Protein AF-A0A8T1MX18-F1 (afdb_monomer_lite)

Secondary structure (DSSP, 8-state):
--------------SS---------------------------------SS-TTTTS-SSPPPSS----S--SSTT-HHHHHHHHHHHHHHHHHHHSEEEEEHHHHHHHHHHHHHHHHHHHHHHHHS-HHHHHHHHHHS-TT----GGGSSS---HHHHHHHHHH--SHHHHHHIIIIIHHHHTT-SS-SEEEEEPPPPSS--TTSTTTT-EEEEEETT-SSPPTTBTTBSTT--TTGGGSHHHHHHHHHHHHHHHHHHHHTTSS--PPPPPP-PPP-

Radius of gyration: 29.14 Å; chains: 1; bounding box: 42×113×85 Å

Foldseek 3Di:
DDDDDDDDDDDADDDDDDDDDDDDDDDDDPDPPDDDPDPDPDPDPPPPDQFAPLLVDPQADDDPDQDDQPDFQDDVCPPNSNLVVLLVVLQVCLVQLKDKDFPSSLSVNLVLNSVLLSVLLVVVVQFDLLVVLVCVVPDDNPDDDDPVPDPTDDDCVSVVSCVSSHVDSVSSNCSNVPSNVVRRHDNHGQKDKAFDDDPPDQDPPPSRSVGMIMIGGPPGPDDDQADCVDHPPNDPPPCVPPVNVVVVVVVVVVVVVVVVVVVVPDDDDDDDDDDDDD

Organism: Clonorchis sinensis (NCBI:txid79923)

Structure (mmCIF, N/CA/C/O backbone):
data_AF-A0A8T1MX18-F1
#
_entry.id   AF-A0A8T1MX18-F1
#
loop_
_atom_site.group_PDB
_atom_site.id
_atom_site.type_symbol
_atom_site.label_atom_id
_atom_site.label_alt_id
_atom_site.label_comp_id
_atom_site.label_asym_id
_atom_site.label_entity_id
_atom_site.label_seq_id
_atom_site.pdbx_PDB_ins_code
_atom_site.Cartn_x
_atom_site.Cartn_y
_atom_site.Cartn_z
_atom_site.occupancy
_atom_site.B_iso_or_equiv
_atom_site.auth_seq_id
_atom_site.auth_comp_id
_atom_site.auth_asym_id
_atom_site.auth_atom_id
_atom_site.pdbx_PDB_model_num
ATOM 1 N N . MET A 1 1 ? 10.469 11.301 55.235 1.00 32.53 1 MET A N 1
ATOM 2 C CA . MET A 1 1 ? 9.236 10.512 55.030 1.00 32.53 1 MET A CA 1
ATOM 3 C C . MET A 1 1 ? 8.507 11.108 53.840 1.00 32.53 1 MET A C 1
ATOM 5 O O . MET A 1 1 ? 8.034 12.228 53.942 1.00 32.53 1 MET A O 1
ATOM 9 N N . ALA A 1 2 ? 8.520 10.419 52.702 1.00 27.84 2 ALA A N 1
ATOM 10 C CA . ALA A 1 2 ? 7.867 10.838 51.464 1.00 27.84 2 ALA A CA 1
ATOM 11 C C . ALA A 1 2 ? 6.871 9.745 51.051 1.00 27.84 2 ALA A C 1
ATOM 13 O O . ALA A 1 2 ? 7.245 8.572 51.132 1.00 27.84 2 ALA A O 1
ATOM 14 N N . PRO A 1 3 ? 5.647 10.081 50.611 1.00 30.95 3 PRO A N 1
ATOM 15 C CA . PRO A 1 3 ? 4.798 9.139 49.909 1.00 30.95 3 PRO A CA 1
ATOM 16 C C . PRO A 1 3 ? 4.909 9.306 48.386 1.00 30.95 3 PRO A C 1
ATOM 18 O O . PRO A 1 3 ? 5.067 10.401 47.847 1.00 30.95 3 PRO A O 1
ATOM 21 N N . SER A 1 4 ? 4.851 8.154 47.730 1.00 30.39 4 SER A N 1
ATOM 22 C CA . SER A 1 4 ? 5.089 7.863 46.321 1.00 30.39 4 SER A CA 1
ATOM 23 C C . SER A 1 4 ? 4.020 8.418 45.372 1.00 30.39 4 SER A C 1
ATOM 25 O O . SER A 1 4 ? 2.826 8.264 45.617 1.00 30.39 4 SER A O 1
ATOM 27 N N . ILE A 1 5 ? 4.454 8.965 44.232 1.00 31.02 5 ILE A N 1
ATOM 28 C CA . ILE A 1 5 ? 3.602 9.353 43.099 1.00 31.02 5 ILE A CA 1
ATOM 29 C C . ILE A 1 5 ? 3.785 8.306 41.995 1.00 31.02 5 ILE A C 1
ATOM 31 O O . ILE A 1 5 ? 4.792 8.292 41.293 1.00 31.02 5 ILE A O 1
ATOM 35 N N . LEU A 1 6 ? 2.805 7.418 41.848 1.00 32.38 6 LEU A N 1
ATOM 36 C CA . LEU A 1 6 ? 2.619 6.576 40.668 1.00 32.38 6 LEU A CA 1
ATOM 37 C C . LEU A 1 6 ? 1.155 6.683 40.235 1.00 32.38 6 LEU A C 1
ATOM 39 O O . LEU A 1 6 ? 0.264 6.708 41.078 1.00 32.38 6 LEU A O 1
ATOM 43 N N . SER A 1 7 ? 0.939 6.673 38.917 1.00 34.22 7 SER A N 1
ATOM 44 C CA . SER A 1 7 ? -0.353 6.632 38.211 1.00 34.22 7 SER A CA 1
ATOM 45 C C . SER A 1 7 ? -1.026 7.971 37.891 1.00 34.22 7 SER A C 1
ATOM 47 O O . SER A 1 7 ? -2.114 8.238 38.391 1.00 34.22 7 SER A O 1
ATOM 49 N N . GLN A 1 8 ? -0.481 8.715 36.922 1.00 27.94 8 GLN A N 1
ATOM 50 C CA . GLN A 1 8 ? -1.287 9.429 35.917 1.00 27.94 8 GLN A CA 1
ATOM 51 C C . GLN A 1 8 ? -0.511 9.461 34.588 1.00 27.94 8 GLN A C 1
ATOM 53 O O . GLN A 1 8 ? 0.462 10.193 34.459 1.00 27.94 8 GLN A O 1
ATOM 58 N N . PHE A 1 9 ? -0.913 8.642 33.612 1.00 25.58 9 PHE A N 1
ATOM 59 C CA . PHE A 1 9 ? -0.487 8.801 32.218 1.00 25.58 9 PHE A CA 1
ATOM 60 C C . PHE A 1 9 ? -1.593 9.552 31.476 1.00 25.58 9 PHE A C 1
ATOM 62 O O . PHE A 1 9 ? -2.732 9.088 31.412 1.00 25.58 9 PHE A O 1
ATOM 69 N N . SER A 1 10 ? -1.254 10.738 30.980 1.00 27.05 10 SER A N 1
ATOM 70 C CA . SER A 1 10 ? -2.116 11.651 30.236 1.00 27.05 10 SER A CA 1
ATOM 71 C C . SER A 1 10 ? -1.818 11.551 28.739 1.00 27.05 10 SER A C 1
ATOM 73 O O . SER A 1 10 ? -0.664 11.535 28.320 1.00 27.05 10 SER A O 1
ATOM 75 N N . PHE A 1 11 ? -2.873 11.489 27.928 1.00 28.23 11 PHE A N 1
ATOM 76 C CA . PHE A 1 11 ? -2.798 11.613 26.475 1.00 28.23 11 PHE A CA 1
ATOM 77 C C . PHE A 1 11 ? -3.299 13.012 26.117 1.00 28.23 11 PHE A C 1
ATOM 79 O O . PHE A 1 11 ? -4.424 13.371 26.463 1.00 28.23 11 PHE A O 1
ATOM 86 N N . GLN A 1 12 ? -2.464 13.816 25.465 1.00 26.75 12 GLN A N 1
ATOM 87 C CA . GLN A 1 12 ? -2.834 15.146 24.991 1.00 26.75 12 GLN A CA 1
ATOM 88 C C . GLN A 1 12 ? -2.587 15.173 23.484 1.00 26.75 12 GLN A C 1
ATOM 90 O O . GLN A 1 12 ? -1.455 15.287 23.021 1.00 26.75 12 GLN A O 1
ATOM 95 N N . LEU A 1 13 ? -3.655 14.995 22.706 1.00 37.59 13 LEU A N 1
ATOM 96 C CA . LEU A 1 13 ? -3.593 15.099 21.254 1.00 37.59 13 LEU A CA 1
ATOM 97 C C . LEU A 1 13 ? -3.775 16.568 20.869 1.00 37.59 13 LEU A C 1
ATOM 99 O O . LEU A 1 13 ? -4.901 17.046 20.802 1.00 37.59 13 LEU A O 1
ATOM 103 N N . ARG A 1 14 ? -2.685 17.292 20.597 1.00 35.09 14 ARG A N 1
ATOM 104 C CA . ARG A 1 14 ? -2.714 18.446 19.683 1.00 35.09 14 ARG A CA 1
ATOM 105 C C . ARG A 1 14 ? -1.316 18.780 19.158 1.00 35.09 14 ARG A C 1
ATOM 107 O O . ARG A 1 14 ? -0.375 18.982 19.913 1.00 35.09 14 ARG A O 1
ATOM 114 N N . SER A 1 15 ? -1.282 18.964 17.841 1.00 29.25 15 SER A N 1
ATOM 115 C CA . SER A 1 15 ? -0.209 19.526 17.018 1.00 29.25 15 SER A CA 1
ATOM 116 C C . SER A 1 15 ? 0.949 18.612 16.601 1.00 29.25 15 SER A C 1
ATOM 118 O O . SER A 1 15 ? 1.345 17.658 17.258 1.00 29.25 15 SER A O 1
ATOM 120 N N . ARG A 1 16 ? 1.412 18.916 15.390 1.00 40.66 16 ARG A N 1
ATOM 121 C CA . ARG A 1 16 ? 2.361 18.195 14.545 1.00 40.66 16 ARG A CA 1
ATOM 122 C C . ARG A 1 16 ? 3.714 18.056 15.250 1.00 40.66 16 ARG A C 1
ATOM 124 O O . ARG A 1 16 ? 4.198 19.027 15.812 1.00 40.66 16 ARG A O 1
ATOM 131 N N . HIS A 1 17 ? 4.325 16.879 15.111 1.00 43.41 17 HIS A N 1
ATOM 132 C CA . HIS A 1 17 ? 5.516 16.406 15.832 1.00 43.41 17 HIS A CA 1
ATOM 133 C C . HIS A 1 17 ? 5.268 16.110 17.316 1.00 43.41 17 HIS A C 1
ATOM 135 O O . HIS A 1 17 ? 5.298 16.997 18.159 1.00 43.41 17 HIS A O 1
ATOM 141 N N . ALA A 1 18 ? 5.106 14.827 17.640 1.00 31.84 18 ALA A N 1
ATOM 142 C CA . ALA A 1 18 ? 5.246 14.341 19.005 1.00 31.84 18 ALA A CA 1
ATOM 143 C C . ALA A 1 18 ? 5.985 12.997 18.989 1.00 31.84 18 ALA A C 1
ATOM 145 O O . ALA A 1 18 ? 5.465 11.978 18.535 1.00 31.84 18 ALA A O 1
ATOM 146 N N . LEU A 1 19 ? 7.236 13.053 19.445 1.00 36.31 19 LEU A N 1
ATOM 147 C CA . LEU A 1 19 ? 8.011 11.934 19.964 1.00 36.31 19 LEU A CA 1
ATOM 148 C C . LEU A 1 19 ? 7.366 11.478 21.278 1.00 36.31 19 LEU A C 1
ATOM 150 O O . LEU A 1 19 ? 7.131 12.304 22.157 1.00 36.31 19 LEU A O 1
ATOM 154 N N . LEU A 1 20 ? 7.129 10.175 21.431 1.00 34.56 20 LEU A N 1
ATOM 155 C CA . LEU A 1 20 ? 6.801 9.575 22.722 1.00 34.56 20 LEU A CA 1
ATOM 156 C C . LEU A 1 20 ? 7.946 8.655 23.150 1.00 34.56 20 LEU A C 1
ATOM 158 O O . LEU A 1 20 ? 8.290 7.697 22.460 1.00 34.56 20 LEU A O 1
ATOM 162 N N . LEU A 1 21 ? 8.539 8.980 24.300 1.00 33.25 21 LEU A N 1
ATOM 163 C CA . LEU A 1 21 ? 9.459 8.115 25.030 1.00 33.25 21 LEU A CA 1
ATOM 164 C C . LEU A 1 21 ? 8.649 7.034 25.753 1.00 33.25 21 LEU A C 1
ATOM 166 O O . LEU A 1 21 ? 7.819 7.345 26.606 1.00 33.25 21 LEU A O 1
ATOM 170 N N . LEU A 1 22 ? 8.929 5.768 25.446 1.00 34.62 22 LEU A N 1
ATOM 171 C CA . LEU A 1 22 ? 8.467 4.621 26.222 1.00 34.62 22 LEU A CA 1
ATOM 172 C C . LEU A 1 22 ? 9.636 4.061 27.032 1.00 34.62 22 LEU A C 1
ATOM 174 O O . LEU A 1 22 ? 10.570 3.485 26.478 1.00 34.62 22 LEU A O 1
ATOM 178 N N . ASN A 1 23 ? 9.542 4.177 28.356 1.00 31.38 23 ASN A N 1
ATOM 179 C CA . ASN A 1 23 ? 10.206 3.242 29.254 1.00 31.38 23 ASN A CA 1
ATOM 180 C C . ASN A 1 23 ? 9.376 1.955 29.269 1.00 31.38 23 ASN A C 1
ATOM 182 O O . ASN A 1 23 ? 8.315 1.902 29.886 1.00 31.38 23 ASN A O 1
ATOM 186 N N . SER A 1 24 ? 9.871 0.926 28.586 1.00 35.41 24 SER A N 1
ATOM 187 C CA . SER A 1 24 ? 9.392 -0.446 28.721 1.00 35.41 24 SER A CA 1
ATOM 188 C C . SER A 1 24 ? 10.548 -1.321 29.185 1.00 35.41 24 SER A C 1
ATOM 190 O O . SER A 1 24 ? 11.494 -1.584 28.445 1.00 35.41 24 SER A O 1
ATOM 192 N N . ALA A 1 25 ? 10.468 -1.754 30.439 1.00 35.59 25 ALA A N 1
ATOM 193 C CA . ALA A 1 25 ? 11.202 -2.900 30.937 1.00 35.59 25 ALA A CA 1
ATOM 194 C C . ALA A 1 25 ? 10.249 -4.098 30.905 1.00 35.59 25 ALA A C 1
ATOM 196 O O . ALA A 1 25 ? 9.435 -4.226 31.809 1.00 35.59 25 ALA A O 1
ATOM 197 N N . CYS A 1 26 ? 10.328 -4.947 29.876 1.00 30.36 26 CYS A N 1
ATOM 198 C CA . CYS A 1 26 ? 10.211 -6.406 29.997 1.00 30.36 26 CYS A CA 1
ATOM 199 C C . CYS A 1 26 ? 10.344 -7.087 28.626 1.00 30.36 26 CYS A C 1
ATOM 201 O O . CYS A 1 26 ? 9.724 -6.667 27.654 1.00 30.36 26 CYS A O 1
ATOM 203 N N . GLY A 1 27 ? 11.072 -8.205 28.604 1.00 32.09 27 GLY A N 1
ATOM 204 C CA . GLY A 1 27 ? 10.869 -9.278 27.632 1.00 32.09 27 GLY A CA 1
ATOM 205 C C . GLY A 1 27 ? 11.721 -9.192 26.373 1.00 32.09 27 GLY A C 1
ATOM 206 O O . GLY A 1 27 ? 11.300 -8.676 25.345 1.00 32.09 27 GLY A O 1
ATOM 207 N N . THR A 1 28 ? 12.905 -9.794 26.426 1.00 38.44 28 THR A N 1
ATOM 208 C CA . THR A 1 28 ? 13.662 -10.200 25.239 1.00 38.44 28 THR A CA 1
ATOM 209 C C . THR A 1 28 ? 12.792 -11.074 24.320 1.00 38.44 28 THR A C 1
ATOM 211 O O . THR A 1 28 ? 12.351 -12.146 24.740 1.00 38.44 28 THR A O 1
ATOM 214 N N . PRO A 1 29 ? 12.567 -10.709 23.045 1.00 36.25 29 PRO A N 1
ATOM 215 C CA . PRO A 1 29 ? 12.024 -11.660 22.092 1.00 36.25 29 PRO A CA 1
ATOM 216 C C . PRO A 1 29 ? 13.141 -12.633 21.706 1.00 36.25 29 PRO A C 1
ATOM 218 O O . PRO A 1 29 ? 14.131 -12.266 21.068 1.00 36.25 29 PRO A O 1
ATOM 221 N N . ARG A 1 30 ? 12.997 -13.898 22.118 1.00 32.19 30 ARG A N 1
ATOM 222 C CA . ARG A 1 30 ? 13.816 -15.004 21.611 1.00 32.19 30 ARG A CA 1
ATOM 223 C C . ARG A 1 30 ? 13.704 -15.036 20.086 1.00 32.19 30 ARG A C 1
ATOM 225 O O . ARG A 1 30 ? 12.638 -15.294 19.535 1.00 32.19 30 ARG A O 1
ATOM 232 N N . SER A 1 31 ? 14.834 -14.788 19.433 1.00 35.06 31 SER A N 1
ATOM 233 C CA . SER A 1 31 ? 15.050 -15.030 18.010 1.00 35.06 31 SER A CA 1
ATOM 234 C C . SER A 1 31 ? 14.688 -16.476 17.669 1.00 35.06 31 SER A C 1
ATOM 236 O O . SER A 1 31 ? 15.305 -17.413 18.176 1.00 35.06 31 SER A O 1
ATOM 238 N N . LEU A 1 32 ? 13.690 -16.654 16.806 1.00 33.72 32 LEU A N 1
ATOM 239 C CA . LEU A 1 32 ? 13.378 -17.930 16.168 1.00 33.72 32 LEU A CA 1
ATOM 240 C C . LEU A 1 32 ? 13.390 -17.754 14.649 1.00 33.72 32 LEU A C 1
ATOM 242 O O . LEU A 1 32 ? 12.393 -17.970 13.964 1.00 33.72 32 LEU A O 1
ATOM 246 N N . TYR A 1 33 ? 14.551 -17.401 14.101 1.00 31.61 33 TYR A N 1
ATOM 247 C CA . TYR A 1 33 ? 14.863 -17.775 12.726 1.00 31.61 33 TYR A CA 1
ATOM 248 C C . TYR A 1 33 ? 15.428 -19.196 12.753 1.00 31.61 33 TYR A C 1
ATOM 250 O O . TYR A 1 33 ? 16.630 -19.406 12.872 1.00 31.61 33 TYR A O 1
ATOM 258 N N . SER A 1 34 ? 14.537 -20.189 12.699 1.00 31.72 34 SER A N 1
ATOM 259 C CA . SER A 1 34 ? 14.910 -21.575 12.417 1.00 31.72 34 SER A CA 1
ATOM 260 C C . SER A 1 34 ? 14.362 -21.952 11.047 1.00 31.72 34 SER A C 1
ATOM 262 O O . SER A 1 34 ? 13.172 -22.208 10.868 1.00 31.72 34 SER A O 1
ATOM 264 N N . THR A 1 35 ? 15.241 -21.956 10.052 1.00 42.41 35 THR A N 1
ATOM 265 C CA . THR A 1 35 ? 15.011 -22.590 8.756 1.00 42.41 35 THR A CA 1
ATOM 266 C C . THR A 1 35 ? 15.077 -24.103 8.940 1.00 42.41 35 THR A C 1
ATOM 268 O O . THR A 1 35 ? 16.136 -24.714 8.840 1.00 42.41 35 THR A O 1
ATOM 271 N N . ARG A 1 36 ? 13.931 -24.735 9.207 1.00 34.69 36 ARG A N 1
ATOM 272 C CA . ARG A 1 36 ? 13.779 -26.181 9.018 1.00 34.69 36 ARG A CA 1
ATOM 273 C C . ARG A 1 36 ? 13.084 -26.444 7.689 1.00 34.69 36 ARG A C 1
ATOM 275 O O . ARG A 1 36 ? 11.917 -26.110 7.506 1.00 34.69 36 ARG A O 1
ATOM 282 N N . HIS A 1 37 ? 13.816 -27.066 6.770 1.00 34.81 37 HIS A N 1
ATOM 283 C CA . HIS A 1 37 ? 13.218 -27.865 5.711 1.00 34.81 37 HIS A CA 1
ATOM 284 C C . HIS A 1 37 ? 12.527 -29.058 6.380 1.00 34.81 37 HIS A C 1
ATOM 286 O O . HIS A 1 37 ? 13.193 -29.963 6.871 1.00 34.81 37 HIS A O 1
ATOM 292 N N . ALA A 1 38 ? 11.199 -29.023 6.460 1.00 34.22 38 ALA A N 1
ATOM 293 C CA . ALA A 1 38 ? 10.399 -30.129 6.967 1.00 34.22 38 ALA A CA 1
ATOM 294 C C . ALA A 1 38 ? 9.826 -30.914 5.782 1.00 34.22 38 ALA A C 1
ATOM 296 O O . ALA A 1 38 ? 8.820 -30.535 5.187 1.00 34.22 38 ALA A O 1
ATOM 297 N N . THR A 1 39 ? 10.488 -32.012 5.425 1.00 40.72 39 THR A N 1
ATOM 298 C CA . THR A 1 39 ? 9.878 -33.113 4.675 1.00 40.72 39 THR A CA 1
ATOM 299 C C . THR A 1 39 ? 9.194 -34.028 5.686 1.00 40.72 39 THR A C 1
ATOM 301 O O . THR A 1 39 ? 9.801 -34.962 6.200 1.00 40.72 39 THR A O 1
ATOM 304 N N . GLY A 1 40 ? 7.944 -33.714 6.020 1.00 35.69 40 GLY A N 1
ATOM 305 C CA . GLY A 1 40 ? 7.108 -34.505 6.917 1.00 35.69 40 GLY A CA 1
ATOM 306 C C . GLY A 1 40 ? 5.678 -34.481 6.402 1.00 35.69 40 GLY A C 1
ATOM 307 O O . GLY A 1 40 ? 5.046 -33.430 6.348 1.00 35.69 40 GLY A O 1
ATOM 308 N N . ARG A 1 41 ? 5.193 -35.634 5.944 1.00 42.03 41 ARG A N 1
ATOM 309 C CA . ARG A 1 41 ? 3.819 -35.827 5.480 1.00 42.03 41 ARG A CA 1
ATOM 310 C C . ARG A 1 41 ? 2.952 -36.024 6.724 1.00 42.03 41 ARG A C 1
ATOM 312 O O . ARG A 1 41 ? 2.740 -37.147 7.159 1.00 42.03 41 ARG A O 1
ATOM 319 N N . GLU A 1 42 ? 2.537 -34.923 7.341 1.00 38.28 42 GLU A N 1
ATOM 320 C CA . GLU A 1 42 ? 1.592 -34.941 8.459 1.00 38.28 42 GLU A CA 1
ATOM 321 C C . GLU A 1 42 ? 0.159 -34.967 7.918 1.00 38.28 42 GLU A C 1
ATOM 323 O O . GLU A 1 42 ? -0.233 -34.139 7.092 1.00 38.28 42 GLU A O 1
ATOM 328 N N . ASN A 1 43 ? -0.619 -35.947 8.374 1.00 40.72 43 ASN A N 1
ATOM 329 C CA . ASN A 1 43 ? -2.048 -36.054 8.106 1.00 40.72 43 ASN A CA 1
ATOM 330 C C . ASN A 1 43 ? -2.767 -34.891 8.808 1.00 40.72 43 ASN A C 1
ATOM 332 O O . ASN A 1 43 ? -2.978 -34.918 10.017 1.00 40.72 43 ASN A O 1
ATOM 336 N N . GLN A 1 44 ? -3.101 -33.849 8.046 1.00 52.41 44 GLN A N 1
ATOM 337 C CA . GLN A 1 44 ? -3.753 -32.640 8.544 1.00 52.41 44 GLN A CA 1
ATOM 338 C C . GLN A 1 44 ? -5.226 -32.915 8.871 1.00 52.41 44 GLN A C 1
ATOM 340 O O . GLN A 1 44 ? -6.086 -32.899 7.992 1.00 52.41 44 GLN A O 1
ATOM 345 N N . THR A 1 45 ? -5.545 -33.088 10.152 1.00 43.78 45 THR A N 1
ATOM 346 C CA . THR A 1 45 ? -6.826 -32.603 10.678 1.00 43.78 45 THR A CA 1
ATOM 347 C C . THR A 1 45 ? -6.908 -31.112 10.360 1.00 43.78 45 THR A C 1
ATOM 349 O O . THR A 1 45 ? -6.010 -30.353 10.725 1.00 43.78 45 THR A O 1
ATOM 352 N N . GLN A 1 46 ? -7.933 -30.697 9.616 1.00 53.91 46 GLN A N 1
ATOM 353 C CA . GLN A 1 46 ? -8.125 -29.307 9.210 1.00 53.91 46 GLN A CA 1
ATOM 354 C C . GLN A 1 46 ? -8.347 -28.425 10.448 1.00 53.91 46 GLN A C 1
ATOM 356 O O . GLN A 1 46 ? -9.474 -28.229 10.891 1.00 53.91 46 GLN A O 1
ATOM 361 N N . ASN A 1 47 ? -7.271 -27.876 11.013 1.00 57.66 47 ASN A N 1
ATOM 362 C CA . ASN A 1 47 ? -7.365 -26.724 11.898 1.00 57.66 47 ASN A CA 1
ATOM 363 C C . ASN A 1 47 ? -7.895 -25.575 11.037 1.00 57.66 47 ASN A C 1
ATOM 365 O O . ASN A 1 47 ? -7.153 -25.022 10.224 1.00 57.66 47 ASN A O 1
ATOM 369 N N . VAL A 1 48 ? -9.188 -25.265 11.151 1.00 68.38 48 VAL A N 1
ATOM 370 C CA . VAL A 1 48 ? -9.819 -24.162 10.419 1.00 68.38 48 VAL A CA 1
ATOM 371 C C . VAL A 1 48 ? -9.232 -22.863 10.965 1.00 68.38 48 VAL A C 1
ATOM 373 O O . VAL A 1 48 ? -9.706 -22.312 11.955 1.00 68.38 48 VAL A O 1
ATOM 376 N N . THR A 1 49 ? -8.135 -22.393 10.370 1.00 75.44 49 THR A N 1
ATOM 377 C CA . THR A 1 49 ? -7.560 -21.104 10.741 1.00 75.44 49 THR A CA 1
ATOM 378 C C . THR A 1 49 ? -8.561 -20.024 10.363 1.00 75.44 49 THR A C 1
ATOM 380 O O . THR A 1 49 ? -9.063 -20.025 9.235 1.00 75.44 49 THR A O 1
ATOM 383 N N . PRO A 1 50 ? -8.852 -19.064 11.257 1.00 85.81 50 PRO A N 1
ATOM 384 C CA . PRO A 1 50 ? -9.856 -18.065 10.954 1.00 85.81 50 PRO A CA 1
ATOM 385 C C . PRO A 1 50 ? -9.398 -17.170 9.795 1.00 85.81 50 PRO A C 1
ATOM 387 O O . PRO A 1 50 ? -10.253 -16.537 9.192 1.00 85.81 50 PRO A O 1
AT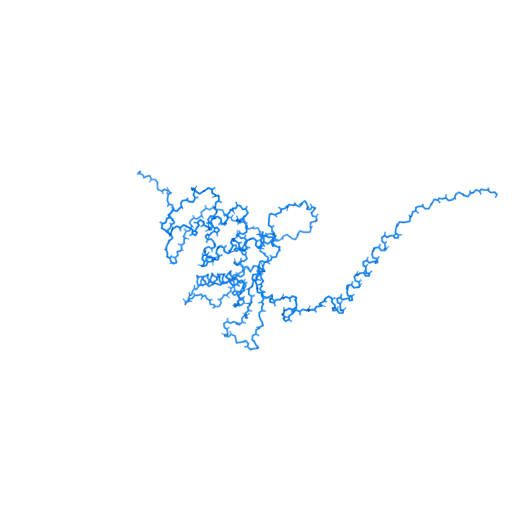OM 390 N N . TYR A 1 51 ? -8.093 -17.093 9.472 1.00 91.00 51 TYR A N 1
ATOM 391 C CA . TYR A 1 51 ? -7.456 -16.343 8.365 1.00 91.00 51 TYR A CA 1
ATOM 392 C C . TYR A 1 51 ? -6.673 -17.217 7.387 1.00 91.00 51 TYR A C 1
ATOM 394 O O . TYR A 1 51 ? -6.293 -18.346 7.688 1.00 91.00 51 TYR A O 1
ATOM 402 N N . GLY A 1 52 ? -6.365 -16.614 6.233 1.00 90.75 52 GLY A N 1
ATOM 403 C CA . GLY A 1 52 ? -5.400 -17.127 5.269 1.00 90.75 52 GLY A CA 1
ATOM 404 C C . GLY A 1 52 ? -3.942 -17.034 5.738 1.00 90.75 52 GLY A C 1
ATOM 405 O O . GLY A 1 52 ? -3.574 -16.325 6.676 1.00 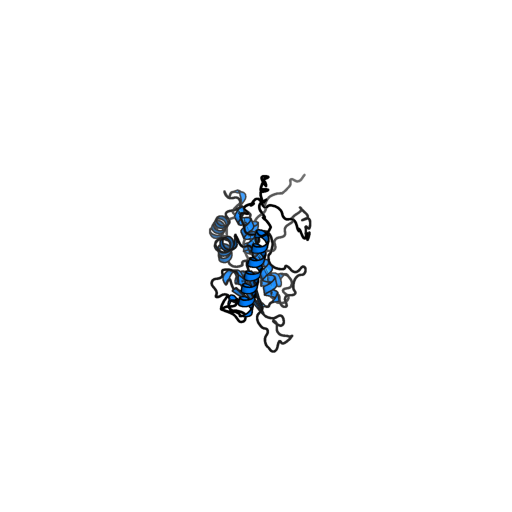90.75 52 GLY A O 1
ATOM 406 N N . SER A 1 53 ? -3.075 -17.754 5.035 1.00 91.19 53 SER A N 1
ATOM 407 C CA . SER A 1 53 ? -1.665 -17.947 5.390 1.00 91.19 53 SER A CA 1
ATOM 408 C C . SER A 1 53 ? -0.755 -16.725 5.190 1.00 91.19 53 SER A C 1
ATOM 410 O O . SER A 1 53 ? 0.431 -16.791 5.524 1.00 91.19 53 SER A O 1
ATOM 412 N N . ALA A 1 54 ? -1.259 -15.629 4.616 1.00 91.31 54 ALA A N 1
ATOM 413 C CA . ALA A 1 54 ? -0.537 -14.359 4.504 1.00 91.31 54 ALA A CA 1
ATOM 414 C C . ALA A 1 54 ? -0.514 -13.569 5.822 1.00 91.31 54 ALA A C 1
ATOM 416 O O . ALA A 1 54 ? 0.348 -12.714 6.018 1.00 91.31 54 ALA A O 1
ATOM 417 N N . VAL A 1 55 ? -1.435 -13.870 6.740 1.00 92.94 55 VAL A N 1
ATOM 418 C CA . VAL A 1 55 ? -1.548 -13.194 8.038 1.00 92.94 55 VAL A CA 1
ATOM 419 C C . VAL A 1 55 ? -0.440 -13.637 8.989 1.00 92.94 55 VAL A C 1
ATOM 421 O O . VAL A 1 55 ? 0.096 -12.820 9.727 1.00 92.94 55 VAL A O 1
ATOM 424 N N . THR A 1 56 ? -0.046 -14.910 8.941 1.00 90.44 56 THR A N 1
ATOM 425 C CA . THR A 1 56 ? 0.970 -15.475 9.843 1.00 90.44 56 THR A CA 1
ATOM 426 C C . THR A 1 56 ? 2.402 -15.182 9.404 1.00 90.44 56 THR A C 1
ATOM 428 O O . THR A 1 56 ? 3.307 -15.132 10.234 1.00 90.44 56 THR A O 1
ATOM 431 N N . ARG A 1 57 ? 2.641 -14.996 8.099 1.00 90.50 57 ARG A N 1
ATOM 432 C CA . ARG A 1 57 ? 3.984 -14.796 7.544 1.00 90.50 57 ARG A CA 1
ATOM 433 C C . ARG A 1 57 ? 3.962 -13.860 6.344 1.00 90.50 57 ARG A C 1
ATOM 435 O O . ARG A 1 57 ? 3.176 -14.056 5.420 1.00 90.50 57 ARG A O 1
ATOM 442 N N . LEU A 1 58 ? 4.899 -12.905 6.319 1.00 90.75 58 LEU A N 1
ATOM 443 C CA . LEU A 1 58 ? 5.138 -12.040 5.158 1.00 90.75 58 LEU A CA 1
ATOM 444 C C . LEU A 1 58 ? 5.485 -12.884 3.928 1.00 90.75 58 LEU A C 1
ATOM 446 O O . LEU A 1 58 ? 6.416 -13.691 3.940 1.00 90.75 58 LEU A O 1
ATOM 450 N N . ARG A 1 59 ? 4.726 -12.682 2.849 1.00 91.75 59 ARG A N 1
ATOM 451 C CA . ARG A 1 59 ? 4.901 -13.367 1.556 1.00 91.75 59 ARG A CA 1
ATOM 452 C C . ARG A 1 59 ? 5.759 -12.559 0.578 1.00 91.75 59 ARG A C 1
ATOM 454 O O . ARG A 1 59 ? 5.704 -12.777 -0.628 1.00 91.75 59 ARG A O 1
ATOM 461 N N . VAL A 1 60 ? 6.553 -11.634 1.109 1.00 90.69 60 VAL A N 1
ATOM 462 C CA . VAL A 1 60 ? 7.475 -10.761 0.378 1.00 90.69 60 VAL A CA 1
ATOM 463 C C . VAL A 1 60 ? 8.872 -10.933 0.984 1.00 90.69 60 VAL A C 1
ATOM 465 O O . VAL A 1 60 ? 8.976 -11.061 2.206 1.00 90.69 60 VAL A O 1
ATOM 468 N N . PRO A 1 61 ? 9.946 -10.970 0.174 1.00 90.06 61 PRO A N 1
ATOM 469 C CA . PRO A 1 61 ? 11.307 -11.030 0.698 1.00 90.06 61 PRO A CA 1
ATOM 470 C C . PRO A 1 61 ? 11.638 -9.755 1.480 1.00 90.06 61 PRO A C 1
ATOM 472 O O . PRO A 1 61 ? 11.611 -8.655 0.927 1.00 90.06 61 PRO A O 1
ATOM 475 N N . VAL A 1 62 ? 11.964 -9.917 2.762 1.00 91.19 62 VAL A N 1
ATOM 476 C CA . VAL A 1 62 ? 12.416 -8.831 3.639 1.00 91.19 62 VAL A CA 1
ATOM 477 C C . VAL A 1 62 ? 13.948 -8.834 3.634 1.00 91.19 62 VAL A C 1
ATOM 479 O O . VAL A 1 62 ? 14.537 -9.855 3.992 1.00 91.19 62 VAL A O 1
ATOM 482 N N . PRO A 1 63 ? 14.616 -7.751 3.204 1.00 88.62 63 PRO A N 1
ATOM 483 C CA . PRO A 1 63 ? 16.070 -7.676 3.257 1.00 88.62 63 PRO A CA 1
ATOM 484 C C . PRO A 1 63 ? 16.548 -7.568 4.711 1.00 88.62 63 PRO A C 1
ATOM 486 O O . PRO A 1 63 ? 15.935 -6.876 5.518 1.00 88.62 63 PRO A O 1
ATOM 489 N N . GLU A 1 64 ? 17.672 -8.208 5.037 1.00 89.25 64 GLU A N 1
ATOM 490 C CA . GLU A 1 64 ? 18.275 -8.135 6.381 1.00 89.25 64 GLU A CA 1
ATOM 491 C C . GLU A 1 64 ? 18.757 -6.723 6.735 1.00 89.25 64 GLU A C 1
ATOM 493 O O . GLU A 1 64 ? 18.736 -6.312 7.893 1.00 89.25 64 GLU A O 1
ATOM 498 N N . LYS A 1 65 ? 19.213 -5.977 5.724 1.00 86.06 65 LYS A N 1
ATOM 499 C CA . LYS A 1 65 ? 19.716 -4.610 5.861 1.00 86.06 65 LYS A CA 1
ATOM 500 C C . LYS A 1 65 ? 18.747 -3.632 5.217 1.00 86.06 65 LYS A C 1
ATOM 502 O O . LYS A 1 65 ? 18.168 -3.916 4.166 1.00 86.06 65 LYS A O 1
ATOM 507 N N . SER A 1 66 ? 18.624 -2.452 5.817 1.00 79.81 66 SER A N 1
ATOM 508 C CA . SER A 1 66 ? 17.837 -1.365 5.245 1.00 79.81 66 SER A CA 1
ATOM 509 C C . SER A 1 66 ? 18.396 -0.948 3.883 1.00 79.81 66 SER A C 1
ATOM 511 O O . SER A 1 66 ? 19.609 -0.874 3.662 1.00 79.81 66 SER A O 1
ATOM 513 N N . GLN A 1 67 ? 17.497 -0.684 2.937 1.00 82.12 67 GLN A N 1
ATOM 514 C CA . GLN A 1 67 ? 17.899 -0.188 1.627 1.00 82.12 67 GLN A CA 1
ATOM 515 C C . GLN A 1 67 ? 18.308 1.280 1.710 1.00 82.12 67 GLN A C 1
ATOM 517 O O . GLN A 1 67 ? 17.721 2.058 2.459 1.00 82.12 67 GLN A O 1
ATOM 522 N N . ARG A 1 68 ? 19.286 1.700 0.908 1.00 78.31 68 ARG A N 1
ATOM 523 C CA . ARG A 1 68 ? 19.657 3.117 0.816 1.00 78.31 68 ARG A CA 1
ATOM 524 C C . ARG A 1 68 ? 18.639 3.850 -0.060 1.00 78.31 68 ARG A C 1
ATOM 526 O O . ARG A 1 68 ? 18.553 3.548 -1.246 1.00 78.31 68 ARG A O 1
ATOM 533 N N . LEU A 1 69 ? 17.897 4.798 0.516 1.00 78.00 69 LEU A N 1
ATOM 534 C CA . LEU A 1 69 ? 17.059 5.727 -0.246 1.00 78.00 69 LEU A CA 1
ATOM 535 C C . LEU A 1 69 ? 17.893 6.962 -0.583 1.00 78.00 69 LEU A C 1
ATOM 537 O O . LEU A 1 69 ? 18.572 7.504 0.286 1.00 78.00 69 LEU A O 1
ATOM 541 N N . ALA A 1 70 ? 17.872 7.376 -1.850 1.00 68.31 70 ALA A N 1
ATOM 542 C CA . ALA A 1 70 ? 18.733 8.449 -2.348 1.00 68.31 70 ALA A CA 1
ATOM 543 C C . ALA A 1 70 ? 18.391 9.831 -1.762 1.00 68.31 70 ALA A C 1
ATOM 545 O O . ALA A 1 70 ? 19.248 10.711 -1.735 1.00 68.31 70 ALA A O 1
ATOM 546 N N . ARG A 1 71 ? 17.148 10.037 -1.317 1.00 68.62 71 ARG A N 1
ATOM 547 C CA . ARG A 1 71 ? 16.656 11.286 -0.724 1.00 68.62 71 ARG A CA 1
ATOM 548 C C . ARG A 1 71 ? 15.660 10.924 0.371 1.00 68.62 71 ARG A C 1
ATOM 550 O O . ARG A 1 71 ? 14.793 10.109 0.097 1.00 68.62 71 ARG A O 1
ATOM 557 N N . GLY A 1 72 ? 15.812 11.486 1.568 1.00 67.75 72 GLY A N 1
ATOM 558 C CA . GLY A 1 72 ? 14.731 11.562 2.557 1.00 67.75 72 GLY A CA 1
ATOM 559 C C . GLY A 1 72 ? 13.980 12.883 2.391 1.00 67.75 72 GLY A C 1
ATOM 560 O O . GLY A 1 72 ? 14.471 13.783 1.706 1.00 67.75 72 GLY A O 1
ATOM 561 N N . GLU A 1 73 ? 12.799 13.015 2.990 1.00 74.12 73 GLU A N 1
ATOM 562 C CA . GLU A 1 73 ? 12.068 14.283 2.953 1.00 74.12 73 GLU A CA 1
ATOM 563 C C . GLU A 1 73 ? 12.803 15.376 3.750 1.00 74.12 73 GLU A C 1
ATOM 565 O O . GLU A 1 73 ? 13.307 15.128 4.846 1.00 74.12 73 GLU A O 1
ATOM 570 N N . GLY A 1 74 ? 12.871 16.586 3.184 1.00 74.69 74 GLY A N 1
ATOM 571 C CA . GLY A 1 74 ? 13.565 17.733 3.774 1.00 74.69 74 GLY A CA 1
ATOM 572 C C . GLY A 1 74 ? 15.078 17.783 3.508 1.00 74.69 74 GLY A C 1
ATOM 573 O O . GLY A 1 74 ? 15.717 16.808 3.108 1.00 74.69 74 GLY A O 1
ATOM 574 N N . ILE A 1 75 ? 15.672 18.960 3.722 1.00 70.19 75 ILE A N 1
ATOM 575 C CA . ILE A 1 75 ? 17.126 19.155 3.631 1.00 70.19 75 ILE A CA 1
ATOM 576 C C . ILE A 1 75 ? 17.769 18.470 4.841 1.00 70.19 75 ILE A C 1
ATOM 578 O O . ILE A 1 75 ? 17.449 18.802 5.977 1.00 70.19 75 ILE A O 1
ATOM 582 N N . GLY A 1 76 ? 18.665 17.506 4.606 1.00 74.69 76 GLY A N 1
ATOM 583 C CA . GLY A 1 76 ? 19.340 16.782 5.690 1.00 74.69 76 GLY A CA 1
ATOM 584 C C . GLY A 1 76 ? 18.441 15.817 6.473 1.00 74.69 76 GLY A C 1
ATOM 585 O O . GLY A 1 76 ? 18.774 15.472 7.599 1.00 74.69 76 GLY A O 1
ATOM 586 N N . GLY A 1 77 ? 17.327 15.356 5.891 1.00 74.81 77 GLY A N 1
ATOM 587 C CA . GLY A 1 77 ? 16.271 14.633 6.612 1.00 74.81 77 GLY A CA 1
ATOM 588 C C . GLY A 1 77 ? 16.681 13.358 7.368 1.00 74.81 77 GLY A C 1
ATOM 589 O O . GLY A 1 77 ? 15.958 12.935 8.264 1.00 74.81 77 GLY A O 1
ATOM 590 N N . GLY A 1 78 ? 17.823 12.735 7.061 1.00 85.94 78 GLY A N 1
ATOM 591 C CA . GLY A 1 78 ? 18.322 11.584 7.822 1.00 85.94 78 GLY A CA 1
ATOM 592 C C . GLY A 1 78 ? 17.288 10.444 7.971 1.00 85.94 78 GLY A C 1
ATOM 593 O O . GLY A 1 78 ? 16.493 10.202 7.056 1.00 85.94 78 GLY A O 1
ATOM 594 N N . PRO A 1 79 ? 17.283 9.722 9.109 1.00 87.31 79 PRO A N 1
ATOM 595 C CA . PRO A 1 79 ? 16.306 8.663 9.382 1.00 87.31 79 PRO A CA 1
ATOM 596 C C . PRO A 1 79 ? 14.856 9.155 9.521 1.00 87.31 79 PRO A C 1
ATOM 598 O O . PRO A 1 79 ? 13.932 8.449 9.118 1.00 87.31 79 PRO A O 1
ATOM 601 N N . GLU A 1 80 ? 14.636 10.358 10.057 1.00 88.88 80 GLU A N 1
ATOM 602 C CA . GLU A 1 80 ? 13.286 10.903 10.269 1.00 88.88 80 GLU A CA 1
ATOM 603 C C . GLU A 1 80 ? 12.620 11.313 8.953 1.00 88.88 80 GLU A C 1
ATOM 605 O O . GLU A 1 80 ? 11.478 10.942 8.687 1.00 88.88 80 GLU A O 1
ATOM 610 N N . GLY A 1 81 ? 13.356 12.002 8.081 1.00 90.12 81 GLY A N 1
ATOM 611 C CA . GLY A 1 81 ? 12.906 12.375 6.743 1.00 90.12 81 GLY A CA 1
ATOM 612 C C . GLY A 1 81 ? 12.636 11.157 5.864 1.00 90.12 81 GLY A C 1
ATOM 613 O O . GLY A 1 81 ? 11.685 11.158 5.083 1.00 90.12 81 GLY A O 1
ATOM 614 N N . ARG A 1 82 ? 13.410 10.074 6.032 1.00 89.38 82 ARG A N 1
ATOM 615 C CA . ARG A 1 82 ? 13.097 8.769 5.427 1.00 89.38 82 ARG A CA 1
ATOM 616 C C . ARG A 1 82 ? 11.747 8.247 5.916 1.00 89.38 82 ARG A C 1
ATOM 618 O O . ARG A 1 82 ? 10.922 7.833 5.107 1.00 89.38 82 ARG A O 1
ATOM 625 N N . MET A 1 83 ? 11.527 8.240 7.229 1.00 91.50 83 MET A N 1
ATOM 626 C CA . MET A 1 83 ? 10.277 7.753 7.811 1.00 91.50 83 MET A CA 1
ATOM 627 C C . MET A 1 83 ? 9.082 8.572 7.314 1.00 91.50 83 MET A C 1
ATOM 629 O O . MET A 1 83 ? 8.062 8.011 6.923 1.00 91.50 83 MET A O 1
ATOM 633 N N . PHE A 1 84 ? 9.214 9.896 7.275 1.00 92.00 84 PHE A N 1
ATOM 634 C CA . PHE A 1 84 ? 8.157 10.784 6.806 1.00 92.00 84 PHE A CA 1
ATOM 635 C C . PHE A 1 84 ? 7.828 10.565 5.318 1.00 92.00 84 PHE A C 1
ATOM 637 O O . PHE A 1 84 ? 6.650 10.444 4.974 1.00 92.00 84 PHE A O 1
ATOM 644 N N . GLN A 1 85 ? 8.846 10.380 4.468 1.00 91.31 85 GLN A N 1
ATOM 645 C CA . GLN A 1 85 ? 8.660 10.000 3.064 1.00 91.31 85 GLN A CA 1
ATOM 646 C C . GLN A 1 85 ? 7.879 8.683 2.939 1.00 91.31 85 GLN A C 1
ATOM 648 O O . GLN A 1 85 ? 6.876 8.623 2.233 1.00 91.31 85 GLN A O 1
ATOM 653 N N . LEU A 1 86 ? 8.278 7.638 3.672 1.00 93.69 86 LEU A N 1
ATOM 654 C CA . LEU A 1 86 ? 7.590 6.343 3.635 1.00 93.69 86 LEU A CA 1
ATOM 655 C C . LEU A 1 86 ? 6.138 6.445 4.110 1.00 93.69 86 LEU A C 1
ATOM 657 O O . LEU A 1 86 ? 5.260 5.827 3.513 1.00 93.69 86 LEU A O 1
ATOM 661 N N . ARG A 1 87 ? 5.859 7.247 5.143 1.00 95.38 87 ARG A N 1
ATOM 662 C CA . ARG A 1 87 ? 4.491 7.506 5.623 1.00 95.38 87 ARG A CA 1
ATOM 663 C C . ARG A 1 87 ? 3.632 8.183 4.559 1.00 95.38 87 ARG A C 1
ATOM 665 O O . ARG A 1 87 ? 2.483 7.790 4.358 1.00 95.38 87 ARG A O 1
ATOM 672 N N . ARG A 1 88 ? 4.182 9.177 3.858 1.00 94.56 88 ARG A N 1
ATOM 673 C CA . ARG A 1 88 ? 3.503 9.848 2.743 1.00 94.56 88 ARG A CA 1
ATOM 674 C C . ARG A 1 88 ? 3.200 8.861 1.616 1.00 94.56 88 ARG A C 1
ATOM 676 O O . ARG A 1 88 ? 2.067 8.802 1.146 1.00 94.56 88 ARG A O 1
ATOM 683 N N . THR A 1 89 ? 4.183 8.052 1.242 1.00 95.38 89 THR A N 1
ATOM 684 C CA . THR A 1 89 ? 4.069 7.048 0.178 1.00 95.38 89 THR A CA 1
ATOM 685 C C . THR A 1 89 ? 3.071 5.947 0.528 1.00 95.38 89 THR A C 1
ATOM 687 O O . THR A 1 89 ? 2.251 5.574 -0.306 1.00 95.38 89 THR A O 1
ATOM 690 N N . LEU A 1 90 ? 3.059 5.464 1.772 1.00 97.00 90 LEU A N 1
ATOM 691 C CA . LEU A 1 90 ? 2.046 4.520 2.248 1.00 97.00 90 LEU A CA 1
ATOM 692 C C . LEU A 1 90 ? 0.655 5.142 2.257 1.00 97.00 90 LEU A C 1
ATOM 694 O O . LEU A 1 90 ? -0.284 4.527 1.769 1.00 97.00 90 LEU A O 1
ATOM 698 N N . SER A 1 91 ? 0.518 6.372 2.749 1.00 97.25 91 SER A N 1
ATOM 699 C CA . SER A 1 91 ? -0.768 7.073 2.719 1.00 97.25 91 SER A CA 1
ATOM 700 C C . SER A 1 91 ? -1.302 7.196 1.286 1.00 97.25 91 SER A C 1
ATOM 702 O O . SER A 1 91 ? -2.477 6.928 1.062 1.00 97.25 91 SER A O 1
ATOM 704 N N . ALA A 1 92 ? -0.443 7.511 0.310 1.00 97.56 92 ALA A N 1
ATOM 705 C CA . ALA A 1 92 ? -0.810 7.533 -1.107 1.00 97.56 92 ALA A CA 1
ATOM 706 C C . ALA A 1 92 ? -1.184 6.138 -1.645 1.00 97.56 92 ALA A C 1
ATOM 708 O O . ALA A 1 92 ? -2.199 5.999 -2.321 1.00 97.56 92 ALA A O 1
ATOM 709 N N . LEU A 1 93 ? -0.429 5.089 -1.290 1.00 97.75 93 LEU A N 1
ATOM 710 C CA . LEU A 1 93 ? -0.726 3.710 -1.698 1.00 97.75 93 LEU A CA 1
ATOM 711 C C . LEU A 1 93 ? -2.108 3.247 -1.221 1.00 97.75 93 LEU A C 1
ATOM 713 O O . LEU A 1 93 ? -2.837 2.630 -1.990 1.00 97.75 93 LEU A O 1
ATOM 717 N N . PHE A 1 94 ? -2.474 3.523 0.032 1.00 97.69 94 PHE A N 1
ATOM 718 C CA . PHE A 1 94 ? -3.778 3.125 0.576 1.00 97.69 94 PHE A CA 1
ATOM 719 C C . PHE A 1 94 ? -4.934 3.944 -0.011 1.00 97.69 94 PHE A C 1
ATOM 721 O O . PHE A 1 94 ? -6.060 3.445 -0.091 1.00 97.69 94 PHE A O 1
ATOM 728 N N . ASP A 1 95 ? -4.667 5.178 -0.432 1.00 97.00 95 ASP A N 1
ATOM 729 C CA . ASP A 1 95 ? -5.642 6.051 -1.081 1.00 97.00 95 ASP A CA 1
ATOM 730 C C . ASP A 1 95 ? -5.925 5.575 -2.515 1.00 97.00 95 ASP A C 1
ATOM 732 O O . ASP A 1 95 ? -7.039 5.146 -2.826 1.00 97.00 95 ASP A O 1
ATOM 736 N N . GLU A 1 96 ? -4.880 5.519 -3.344 1.00 96.88 96 GLU A N 1
ATOM 737 C CA . GLU A 1 96 ? -4.966 5.271 -4.790 1.00 96.88 96 GLU A CA 1
ATOM 738 C C . GLU A 1 96 ? -4.965 3.778 -5.166 1.00 96.88 96 GLU A C 1
ATOM 740 O O . GLU A 1 96 ? -5.330 3.408 -6.283 1.00 96.88 96 GLU A O 1
ATOM 745 N N . GLU A 1 97 ? -4.553 2.891 -4.253 1.00 96.62 97 GLU A N 1
ATOM 746 C CA . GLU A 1 97 ? -4.375 1.435 -4.433 1.00 96.62 97 GLU A CA 1
ATOM 747 C C . GLU A 1 97 ? -3.347 1.019 -5.503 1.00 96.62 97 GLU A C 1
ATOM 749 O O . GLU A 1 97 ? -2.997 -0.161 -5.609 1.00 96.62 97 GLU A O 1
ATOM 754 N N . ARG A 1 98 ? -2.837 1.964 -6.293 1.00 96.31 98 ARG A N 1
ATOM 755 C CA . ARG A 1 98 ? -1.738 1.810 -7.246 1.00 96.31 98 ARG A CA 1
ATOM 756 C C . ARG A 1 98 ? -0.964 3.118 -7.319 1.00 96.31 98 ARG A C 1
ATOM 758 O O . ARG A 1 98 ? -1.552 4.144 -7.622 1.00 96.31 98 ARG A O 1
ATOM 765 N N . ILE A 1 99 ? 0.347 3.049 -7.112 1.00 96.44 99 ILE A N 1
ATOM 766 C CA . ILE A 1 99 ? 1.250 4.201 -7.197 1.00 96.44 99 ILE A CA 1
ATOM 767 C C . ILE A 1 99 ? 2.509 3.855 -7.996 1.00 96.44 99 ILE A C 1
ATOM 769 O O . ILE A 1 99 ? 2.950 2.701 -8.035 1.00 96.44 99 ILE A O 1
ATOM 773 N N . GLU A 1 100 ? 3.109 4.872 -8.609 1.00 93.94 100 GLU A N 1
ATOM 774 C CA . GLU A 1 100 ? 4.381 4.773 -9.325 1.00 93.94 100 GLU A CA 1
ATOM 775 C C . GLU A 1 100 ? 5.472 5.505 -8.549 1.00 93.94 100 GLU A C 1
ATOM 777 O O . GLU A 1 100 ? 5.318 6.666 -8.179 1.00 93.94 100 GLU A O 1
ATOM 782 N N . LEU A 1 101 ? 6.583 4.825 -8.281 1.00 91.88 101 LEU A N 1
ATOM 783 C CA . LEU A 1 101 ? 7.650 5.369 -7.448 1.00 91.88 101 LEU A CA 1
ATOM 784 C C . LEU A 1 101 ? 9.013 4.770 -7.790 1.00 91.88 101 LEU A C 1
ATOM 786 O O . LEU A 1 101 ? 9.128 3.786 -8.530 1.00 91.88 101 LEU A O 1
ATOM 790 N N . ALA A 1 102 ? 10.072 5.380 -7.259 1.00 90.62 102 ALA A N 1
ATOM 791 C CA . ALA A 1 102 ? 11.426 4.869 -7.419 1.00 90.62 102 ALA A CA 1
ATOM 792 C C . ALA A 1 102 ? 11.518 3.435 -6.878 1.00 90.62 102 ALA A C 1
ATOM 794 O O . ALA A 1 102 ? 10.968 3.118 -5.826 1.00 90.62 102 ALA A O 1
ATOM 795 N N . TRP A 1 103 ? 12.240 2.555 -7.576 1.00 90.44 103 TRP A N 1
ATOM 796 C CA . TRP A 1 103 ? 12.236 1.117 -7.281 1.00 90.44 103 TRP A CA 1
ATOM 797 C C . TRP A 1 103 ? 12.594 0.781 -5.826 1.00 90.44 103 TRP A C 1
ATOM 799 O O . TRP A 1 103 ? 11.966 -0.083 -5.223 1.00 90.44 103 TRP A O 1
ATOM 809 N N . GLN A 1 104 ? 13.581 1.475 -5.255 1.00 89.81 104 GLN A N 1
ATOM 810 C CA . GLN A 1 104 ? 14.022 1.252 -3.873 1.00 89.81 104 GLN A CA 1
ATOM 811 C C . GLN A 1 104 ? 12.935 1.641 -2.866 1.00 89.81 104 GLN A C 1
ATOM 813 O O . GLN A 1 104 ? 12.602 0.863 -1.972 1.00 89.81 104 GLN A O 1
ATOM 818 N N . GLU A 1 105 ? 12.324 2.808 -3.074 1.00 91.00 105 GLU A N 1
ATOM 819 C CA . GLU A 1 105 ? 11.205 3.285 -2.266 1.00 91.00 105 GLU A CA 1
ATOM 820 C C . GLU A 1 105 ? 10.007 2.335 -2.378 1.00 91.00 105 GLU A C 1
ATOM 822 O O . GLU A 1 105 ? 9.419 1.968 -1.367 1.00 91.00 105 GLU A O 1
ATOM 827 N N . ALA A 1 106 ? 9.721 1.831 -3.583 1.00 93.44 106 ALA A N 1
ATOM 828 C CA . ALA A 1 106 ? 8.676 0.841 -3.833 1.00 93.44 106 ALA A CA 1
ATOM 829 C C . ALA A 1 106 ? 8.899 -0.448 -3.043 1.00 93.44 106 ALA A C 1
ATOM 831 O O . ALA A 1 106 ? 7.984 -0.953 -2.393 1.00 93.44 106 ALA A O 1
ATOM 832 N N . THR A 1 107 ? 10.117 -0.992 -3.096 1.00 93.12 107 THR A N 1
ATOM 833 C CA . THR A 1 107 ? 10.435 -2.236 -2.393 1.00 93.12 107 THR A CA 1
ATOM 834 C C . THR A 1 107 ? 10.356 -2.084 -0.886 1.00 93.12 107 THR A C 1
ATOM 836 O O . THR A 1 107 ? 9.968 -3.037 -0.225 1.00 93.12 107 THR A O 1
ATOM 839 N N . GLU A 1 108 ? 10.692 -0.913 -0.349 1.00 93.06 108 GLU A N 1
ATOM 840 C CA . GLU A 1 108 ? 10.638 -0.653 1.084 1.00 93.06 108 GLU A CA 1
ATOM 841 C C . GLU A 1 108 ? 9.220 -0.344 1.572 1.00 93.06 108 GLU A C 1
ATOM 843 O O . GLU A 1 108 ? 8.755 -0.979 2.518 1.00 93.06 108 GLU A O 1
ATOM 848 N N . ALA A 1 109 ? 8.502 0.561 0.900 1.00 95.00 109 ALA A N 1
ATOM 849 C CA . ALA A 1 109 ? 7.110 0.881 1.212 1.00 95.00 109 ALA A CA 1
ATOM 850 C C . ALA A 1 109 ? 6.237 -0.381 1.195 1.00 95.00 109 ALA A C 1
ATOM 852 O O . ALA A 1 109 ? 5.397 -0.572 2.072 1.00 95.00 109 ALA A O 1
ATOM 853 N N . ARG A 1 110 ? 6.504 -1.305 0.263 1.00 95.88 110 ARG A N 1
ATOM 854 C CA . ARG A 1 110 ? 5.843 -2.612 0.206 1.00 95.88 110 ARG A CA 1
ATOM 855 C C . ARG A 1 110 ? 5.924 -3.388 1.524 1.00 95.88 110 ARG A C 1
ATOM 857 O O . ARG A 1 110 ? 4.933 -3.988 1.922 1.00 95.88 110 ARG A O 1
ATOM 864 N N . LEU A 1 111 ? 7.073 -3.388 2.201 1.00 95.38 111 LEU A N 1
ATOM 865 C CA . LEU A 1 111 ? 7.271 -4.155 3.439 1.00 95.38 111 LEU A CA 1
ATOM 866 C C . LEU A 1 111 ? 6.375 -3.631 4.560 1.00 95.38 111 LEU A C 1
ATOM 868 O O . LEU A 1 111 ? 5.716 -4.411 5.247 1.00 95.38 111 LEU A O 1
ATOM 872 N N . TYR A 1 112 ? 6.328 -2.309 4.709 1.00 95.94 112 TYR A N 1
ATOM 873 C CA . TYR A 1 112 ? 5.500 -1.654 5.714 1.00 95.94 112 TYR A CA 1
ATOM 874 C C . TYR A 1 112 ? 4.008 -1.790 5.399 1.00 95.94 112 TYR A C 1
ATOM 876 O O . TYR A 1 112 ? 3.227 -2.047 6.311 1.00 95.94 112 TYR A O 1
ATOM 884 N N . ALA A 1 113 ? 3.613 -1.704 4.124 1.00 97.44 113 ALA A N 1
ATOM 885 C CA . ALA A 1 113 ? 2.230 -1.923 3.701 1.00 97.44 113 ALA A CA 1
ATOM 886 C C . ALA A 1 113 ? 1.755 -3.345 4.030 1.00 97.44 113 ALA A C 1
ATOM 888 O O . ALA A 1 113 ? 0.698 -3.526 4.631 1.00 97.44 113 ALA A O 1
ATOM 889 N N . GLU A 1 114 ? 2.558 -4.355 3.677 1.00 96.75 114 GLU A N 1
ATOM 890 C CA . GLU A 1 114 ? 2.261 -5.753 3.997 1.00 96.75 114 GLU A CA 1
ATOM 891 C C . GLU A 1 114 ? 2.139 -5.947 5.509 1.00 96.75 114 GLU A C 1
ATOM 893 O O . GLU A 1 114 ? 1.167 -6.544 5.968 1.00 96.75 114 GLU A O 1
ATOM 898 N N . ARG A 1 115 ? 3.082 -5.404 6.292 1.00 96.94 115 ARG A N 1
ATOM 899 C CA . ARG A 1 115 ? 3.057 -5.538 7.751 1.00 96.94 115 ARG A CA 1
ATOM 900 C C . ARG A 1 115 ? 1.840 -4.858 8.374 1.00 96.94 115 ARG A C 1
ATOM 902 O O . ARG A 1 115 ? 1.204 -5.462 9.228 1.00 96.94 115 ARG A O 1
ATOM 909 N N . LEU A 1 116 ? 1.490 -3.651 7.934 1.00 96.62 116 LEU A N 1
ATOM 910 C CA . LEU A 1 116 ? 0.328 -2.919 8.444 1.00 96.62 116 LEU A CA 1
ATOM 911 C C . LEU A 1 116 ? -0.971 -3.709 8.232 1.00 96.62 116 LEU A C 1
ATOM 913 O O . LEU A 1 116 ? -1.785 -3.815 9.145 1.00 96.62 116 LEU A O 1
ATOM 917 N N . ILE A 1 117 ? -1.143 -4.312 7.052 1.00 96.62 117 ILE A N 1
ATOM 918 C CA . ILE A 1 117 ? -2.318 -5.140 6.744 1.00 96.62 117 ILE A CA 1
ATOM 919 C C . ILE A 1 117 ? -2.328 -6.417 7.592 1.00 96.62 117 ILE A C 1
ATOM 921 O O . ILE A 1 117 ? -3.387 -6.806 8.079 1.00 96.62 117 ILE A O 1
ATOM 925 N N . GLN A 1 118 ? -1.173 -7.060 7.809 1.00 95.38 118 GLN A N 1
ATOM 926 C CA . GLN A 1 118 ? -1.088 -8.235 8.687 1.00 95.38 118 GLN A CA 1
ATOM 927 C C . GLN A 1 118 ? -1.567 -7.925 10.098 1.00 95.38 118 GLN A C 1
ATOM 929 O O . GLN A 1 118 ? -2.442 -8.626 10.597 1.00 95.38 118 GLN A O 1
ATOM 934 N N . GLU A 1 119 ? -1.016 -6.880 10.713 1.00 94.38 119 GLU A N 1
ATOM 935 C CA . GLU A 1 119 ? -1.360 -6.475 12.080 1.00 94.38 119 GLU A CA 1
ATOM 936 C C . GLU A 1 119 ? -2.842 -6.108 12.194 1.00 94.38 119 GLU A C 1
ATOM 938 O O . GLU A 1 119 ? -3.521 -6.514 13.135 1.00 94.38 119 GLU A O 1
ATOM 943 N N . ALA A 1 120 ? -3.380 -5.410 11.189 1.00 94.25 120 ALA A N 1
ATOM 944 C CA . ALA A 1 120 ? -4.792 -5.047 11.155 1.00 94.25 120 ALA A CA 1
ATOM 945 C C . ALA A 1 120 ? -5.717 -6.272 11.046 1.00 94.25 120 ALA A C 1
ATOM 947 O O . ALA A 1 120 ? -6.794 -6.288 11.642 1.00 94.25 120 ALA A O 1
ATOM 948 N N . ILE A 1 121 ? -5.314 -7.311 10.305 1.00 94.12 121 ILE A N 1
ATOM 949 C CA . ILE A 1 121 ? -6.088 -8.555 10.217 1.00 94.12 121 ILE A CA 1
ATOM 950 C C . ILE A 1 121 ? -5.962 -9.369 11.507 1.00 94.12 121 ILE A C 1
ATOM 952 O O . ILE A 1 121 ? -6.969 -9.901 11.972 1.00 94.12 121 ILE A O 1
ATOM 956 N N . GLN A 1 122 ? -4.767 -9.468 12.093 1.00 91.75 122 GLN A N 1
ATOM 957 C CA . GLN A 1 122 ? -4.559 -10.204 13.344 1.00 91.75 122 GLN A CA 1
ATOM 958 C C . GLN A 1 122 ? -5.418 -9.624 14.471 1.00 91.75 122 GLN A C 1
ATOM 960 O O . GLN A 1 122 ? -6.161 -10.371 15.103 1.00 91.75 122 GLN A O 1
ATOM 965 N N . SER A 1 123 ? -5.416 -8.298 14.641 1.00 90.12 123 SER A N 1
ATOM 966 C CA . SER A 1 123 ? -6.237 -7.637 15.662 1.00 90.12 123 SER A CA 1
ATOM 967 C C . SER A 1 123 ? -7.740 -7.785 15.414 1.00 90.12 123 SER A C 1
ATOM 969 O O . SER A 1 123 ? -8.509 -7.904 16.362 1.00 90.12 123 SER A O 1
ATOM 971 N N . SER A 1 124 ? -8.172 -7.846 14.148 1.00 87.19 124 SER A N 1
ATOM 972 C CA . SER A 1 124 ? -9.597 -7.979 13.799 1.00 87.19 124 SER A CA 1
ATOM 973 C C . SER A 1 124 ? -10.235 -9.304 14.216 1.00 87.19 124 SER A C 1
ATOM 975 O O . SER A 1 124 ? -11.454 -9.422 14.198 1.00 87.19 124 SER A O 1
ATOM 977 N N . VAL A 1 125 ? -9.435 -10.325 14.542 1.00 85.06 125 VAL A N 1
ATOM 978 C CA . VAL A 1 125 ? -9.960 -11.605 15.045 1.00 85.06 125 VAL A CA 1
ATOM 979 C C . VAL A 1 125 ? -10.360 -11.501 16.509 1.00 85.06 125 VAL A C 1
ATOM 981 O O . VAL A 1 125 ? -11.290 -12.173 16.940 1.00 85.06 125 VAL A O 1
ATOM 984 N N . GLU A 1 126 ? -9.649 -10.671 17.263 1.00 79.06 126 GLU A N 1
ATOM 985 C CA . GLU A 1 126 ? -9.836 -10.521 18.700 1.00 79.06 126 GLU A CA 1
ATOM 986 C C . GLU A 1 126 ? -10.852 -9.418 19.034 1.00 79.06 126 GLU A C 1
ATOM 988 O O . GLU A 1 126 ? -11.451 -9.459 20.107 1.00 79.06 126 GLU A O 1
ATOM 993 N N . GLN A 1 127 ? -11.031 -8.422 18.150 1.00 78.88 127 GLN A N 1
ATOM 994 C CA . GLN A 1 127 ? -11.715 -7.163 18.466 1.00 78.88 127 GLN A CA 1
ATOM 995 C C . GLN A 1 127 ? -12.552 -6.588 17.319 1.00 78.88 127 GLN A C 1
ATOM 997 O O . GLN A 1 127 ? -12.209 -6.701 16.138 1.00 78.88 127 GLN A O 1
ATOM 1002 N N . ASP A 1 128 ? -13.584 -5.826 17.691 1.00 80.94 128 ASP A N 1
ATOM 1003 C CA . ASP A 1 128 ? -14.414 -5.051 16.768 1.00 80.94 128 ASP A CA 1
ATOM 1004 C C . ASP A 1 128 ? -13.754 -3.711 16.397 1.00 80.94 128 ASP A C 1
ATOM 1006 O O . ASP A 1 128 ? -14.165 -2.624 16.817 1.00 80.94 128 ASP A O 1
ATOM 1010 N N . ASN A 1 129 ? -12.731 -3.776 15.541 1.00 83.38 129 ASN A N 1
ATOM 1011 C CA . ASN A 1 129 ? -11.969 -2.603 15.091 1.00 83.38 129 ASN A CA 1
ATOM 1012 C C . ASN A 1 129 ? -12.839 -1.523 14.416 1.00 83.38 129 ASN A C 1
ATOM 1014 O O . ASN A 1 129 ? -12.530 -0.335 14.475 1.00 83.38 129 ASN A O 1
ATOM 1018 N N . VAL A 1 130 ? -13.950 -1.909 13.779 1.00 84.44 130 VAL A N 1
ATOM 1019 C CA . VAL A 1 130 ? -14.866 -0.955 13.130 1.00 84.44 130 VAL A CA 1
ATOM 1020 C C . VAL A 1 130 ? -15.571 -0.069 14.160 1.00 84.44 130 VAL A C 1
ATOM 1022 O O . VAL A 1 130 ? -15.759 1.121 13.906 1.00 84.44 130 VAL A O 1
ATOM 1025 N N . ALA A 1 131 ? -15.946 -0.626 15.316 1.00 83.81 131 ALA A N 1
ATOM 1026 C CA . ALA A 1 131 ? -16.564 0.135 16.398 1.00 83.81 131 ALA A CA 1
ATOM 1027 C C . ALA A 1 131 ? -15.563 1.122 17.013 1.00 83.81 131 ALA A C 1
ATOM 1029 O O . ALA A 1 131 ? -15.907 2.281 17.232 1.00 83.81 131 ALA A O 1
ATOM 1030 N N . LEU A 1 132 ? -14.311 0.689 17.191 1.00 79.88 132 LEU A N 1
ATOM 1031 C CA . LEU A 1 132 ? -13.218 1.529 17.683 1.00 79.88 132 LEU A CA 1
ATOM 1032 C C . LEU A 1 132 ? -12.988 2.751 16.790 1.00 79.88 132 LEU A C 1
ATOM 1034 O O . LEU A 1 132 ? -12.882 3.871 17.280 1.00 79.88 132 LEU A O 1
ATOM 1038 N N . VAL A 1 133 ? -12.941 2.551 15.471 1.00 82.88 133 VAL A N 1
ATOM 1039 C CA . VAL A 1 133 ? -12.725 3.656 14.529 1.00 82.88 133 VAL A CA 1
ATOM 1040 C C . VAL A 1 133 ? -13.905 4.626 14.521 1.00 82.88 133 VAL A C 1
ATOM 1042 O O . VAL A 1 133 ? -13.683 5.830 14.479 1.00 82.88 133 VAL A O 1
ATOM 1045 N N . LYS A 1 134 ? -15.148 4.132 14.596 1.00 85.62 134 LYS A N 1
ATOM 1046 C CA . LYS A 1 134 ? -16.333 5.001 14.705 1.00 85.62 134 LYS A CA 1
ATOM 1047 C C . LYS A 1 134 ? -16.283 5.858 15.966 1.00 85.62 134 LYS A C 1
ATOM 1049 O O . LYS A 1 134 ? -16.391 7.072 15.873 1.00 85.62 134 LYS A O 1
ATOM 1054 N N . LEU A 1 135 ? -16.021 5.231 17.111 1.00 83.25 135 LEU A N 1
ATOM 1055 C CA . LEU A 1 135 ? -15.863 5.930 18.383 1.00 83.25 135 LEU A CA 1
ATOM 1056 C C . LEU A 1 135 ? -14.785 7.018 18.297 1.00 83.25 135 LEU A C 1
ATOM 1058 O O . LEU A 1 135 ? -14.978 8.113 18.807 1.00 83.25 135 LEU A O 1
ATOM 1062 N N . TRP A 1 136 ? -13.658 6.718 17.649 1.00 81.12 136 TRP A N 1
ATOM 1063 C CA . TRP A 1 136 ? -12.571 7.676 17.467 1.00 81.12 136 TRP A CA 1
ATOM 1064 C C . TRP A 1 136 ? -12.957 8.869 16.581 1.00 81.12 136 TRP A C 1
ATOM 1066 O O . TRP A 1 136 ? -12.559 9.990 16.880 1.00 81.12 136 TRP A O 1
ATOM 1076 N N . LEU A 1 137 ? -13.731 8.649 15.516 1.00 84.12 137 LEU A N 1
ATOM 1077 C CA . LEU A 1 137 ? -14.203 9.725 14.636 1.00 84.12 137 LEU A CA 1
ATOM 1078 C C . LEU A 1 137 ? -15.240 10.620 15.313 1.00 84.12 137 LEU A C 1
ATOM 1080 O O . LEU A 1 137 ? -15.237 11.828 15.089 1.00 84.12 137 LEU A O 1
ATOM 1084 N N . ASP A 1 138 ? -16.109 10.022 16.126 1.00 84.56 138 ASP A N 1
ATOM 1085 C CA . ASP A 1 138 ? -17.168 10.729 16.847 1.00 84.56 138 ASP A CA 1
ATOM 1086 C C . ASP A 1 138 ? -16.636 11.437 18.108 1.00 84.56 138 ASP A C 1
ATOM 1088 O O . ASP A 1 138 ? -17.310 12.302 18.672 1.00 84.56 138 ASP A O 1
ATOM 1092 N N . ALA A 1 139 ? -15.428 11.085 18.566 1.00 81.06 139 ALA A N 1
ATOM 1093 C CA . ALA A 1 139 ? -14.831 11.653 19.764 1.00 81.06 139 ALA A CA 1
ATOM 1094 C C . ALA A 1 139 ? -14.474 13.140 19.560 1.00 81.06 139 ALA A C 1
ATOM 1096 O O . ALA A 1 139 ? -13.691 13.480 18.666 1.00 81.06 139 ALA A O 1
ATOM 1097 N N . PRO A 1 140 ? -14.981 14.052 20.411 1.00 77.56 140 PRO A N 1
ATOM 1098 C CA . PRO A 1 140 ? -14.590 15.454 20.356 1.00 77.56 140 PRO A CA 1
ATOM 1099 C C . PRO A 1 140 ? -13.109 15.611 20.727 1.00 77.56 140 PRO A C 1
ATOM 1101 O O . PRO A 1 140 ? -12.617 14.981 21.663 1.00 77.56 140 PRO A O 1
ATOM 1104 N N . SER A 1 141 ? -12.398 16.500 20.023 1.00 71.25 141 SER A N 1
ATOM 1105 C CA . SER A 1 141 ? -10.939 16.678 20.150 1.00 71.25 141 SER A CA 1
ATOM 1106 C C . SER A 1 141 ? -10.451 17.045 21.552 1.00 71.25 141 SER A C 1
ATOM 1108 O O . SER A 1 141 ? -9.268 16.897 21.850 1.00 71.25 141 SER A O 1
ATOM 1110 N N . ASP A 1 142 ? -11.347 17.559 22.389 1.00 76.25 142 ASP A N 1
ATOM 1111 C CA . ASP A 1 142 ? -11.011 18.162 23.675 1.00 76.25 142 ASP A CA 1
ATOM 1112 C C . ASP A 1 142 ? -11.370 17.243 24.861 1.00 76.25 142 ASP A C 1
ATOM 1114 O O . ASP A 1 142 ? -11.161 17.611 26.017 1.00 76.25 142 ASP A O 1
ATOM 1118 N N . GLN A 1 143 ? -11.883 16.032 24.599 1.00 70.50 143 GLN A N 1
ATOM 1119 C CA . GLN A 1 143 ? -12.308 15.094 25.637 1.00 70.50 143 GLN A CA 1
ATOM 1120 C C . GLN A 1 143 ? -11.310 13.950 25.834 1.00 70.50 143 GLN A C 1
ATOM 1122 O O . GLN A 1 143 ? -10.938 13.235 24.907 1.00 70.50 143 GLN A O 1
ATOM 1127 N N . ILE A 1 144 ? -10.919 13.736 27.090 1.00 65.75 144 ILE A N 1
ATOM 1128 C CA . ILE A 1 144 ? -10.077 12.609 27.494 1.00 65.75 144 ILE A CA 1
ATOM 1129 C C . ILE A 1 144 ? -10.990 11.420 27.799 1.00 65.75 144 ILE A C 1
ATOM 1131 O O . ILE A 1 144 ? -11.650 11.387 28.838 1.00 65.75 144 ILE A O 1
ATOM 1135 N N . VAL A 1 145 ? -11.023 10.434 26.903 1.00 65.31 145 VAL A N 1
ATOM 1136 C CA . VAL A 1 145 ? -11.753 9.179 27.124 1.00 65.31 145 VAL A CA 1
ATOM 1137 C C . VAL A 1 145 ? -10.828 8.182 27.819 1.00 65.31 145 VAL A C 1
ATOM 1139 O O . VAL A 1 145 ? -9.766 7.831 27.305 1.00 65.31 145 VAL A O 1
ATOM 1142 N N . LYS A 1 146 ? -11.217 7.713 29.007 1.00 68.94 146 LYS A N 1
ATOM 1143 C CA . LYS A 1 146 ? -10.495 6.646 29.707 1.00 68.94 146 LYS A CA 1
ATOM 1144 C C . LYS A 1 146 ? -10.852 5.303 29.073 1.00 68.94 146 LYS A C 1
ATOM 1146 O O . LYS A 1 146 ? -11.986 4.849 29.152 1.00 68.94 146 LYS A O 1
ATOM 1151 N N . LEU A 1 147 ? -9.855 4.648 28.481 1.00 65.56 147 LEU A N 1
ATOM 1152 C CA . LEU A 1 147 ? -10.030 3.406 27.717 1.00 65.56 147 LEU A CA 1
ATOM 1153 C C . LEU A 1 147 ? -10.654 2.251 28.526 1.00 65.56 147 LEU A C 1
ATOM 1155 O O . LEU A 1 147 ? -11.295 1.377 27.959 1.00 65.56 147 LEU A O 1
ATOM 1159 N N . LYS A 1 148 ? -10.477 2.258 29.852 1.00 67.19 148 LYS A N 1
ATOM 1160 C CA . LYS A 1 148 ? -10.959 1.206 30.762 1.00 67.19 148 LYS A CA 1
ATOM 1161 C C . LYS A 1 148 ? -12.478 1.192 30.942 1.00 67.19 148 LYS A C 1
ATOM 1163 O O . LYS A 1 148 ? -13.012 0.170 31.354 1.00 67.19 148 LYS A O 1
ATOM 1168 N N . ASP A 1 149 ? -13.142 2.304 30.640 1.00 69.38 149 ASP A N 1
ATOM 1169 C CA . ASP A 1 149 ? -14.577 2.477 30.878 1.00 69.38 149 ASP A CA 1
ATOM 1170 C C . ASP A 1 149 ? -15.415 2.076 29.646 1.00 69.38 149 ASP A C 1
ATOM 1172 O O . ASP A 1 149 ? -16.642 2.157 29.664 1.00 69.38 149 ASP A O 1
ATOM 1176 N N . LEU A 1 150 ? -14.761 1.641 28.559 1.00 67.38 150 LEU A N 1
ATOM 1177 C CA . LEU A 1 150 ? -15.420 1.211 27.330 1.00 67.38 150 LEU A CA 1
ATOM 1178 C C . LEU A 1 150 ? -15.861 -0.262 27.418 1.00 67.38 150 LEU A C 1
ATOM 1180 O O . LEU A 1 150 ? -15.093 -1.109 27.869 1.00 67.38 150 LEU A O 1
ATOM 1184 N N . PRO A 1 151 ? -17.072 -0.602 26.933 1.00 64.19 151 PRO A N 1
ATOM 1185 C CA . PRO A 1 151 ? -17.653 -1.943 27.058 1.00 64.19 151 PRO A CA 1
ATOM 1186 C C . PRO A 1 151 ? -17.027 -2.993 26.124 1.00 64.19 151 PRO A C 1
ATOM 1188 O O . PRO A 1 151 ? -17.451 -4.146 26.127 1.00 64.19 151 PRO A O 1
ATOM 1191 N N . VAL A 1 152 ? -16.045 -2.611 25.305 1.00 63.50 152 VAL A N 1
ATOM 1192 C CA . VAL A 1 152 ? -15.423 -3.467 24.291 1.00 63.50 152 VAL A CA 1
ATOM 1193 C C . VAL A 1 152 ? -13.927 -3.568 24.582 1.00 63.50 152 VAL A C 1
ATOM 1195 O O . VAL A 1 152 ? -13.270 -2.571 24.879 1.00 63.50 152 VAL A O 1
ATOM 1198 N N . SER A 1 153 ? -13.383 -4.783 24.494 1.00 67.75 153 SER A N 1
ATOM 1199 C CA . SER A 1 153 ? -11.944 -5.024 24.612 1.00 67.75 153 SER A CA 1
ATOM 1200 C C . SER A 1 153 ? -11.233 -4.423 23.400 1.00 67.75 153 SER A C 1
ATOM 1202 O O . SER A 1 153 ? -11.414 -4.889 22.276 1.00 67.75 153 SER A O 1
ATOM 1204 N N . PHE A 1 154 ? -10.457 -3.365 23.624 1.00 69.56 154 PHE A N 1
ATOM 1205 C CA . PHE A 1 154 ? -9.765 -2.618 22.579 1.00 69.56 154 PHE A CA 1
ATOM 1206 C C . PHE A 1 154 ? -8.254 -2.636 22.808 1.00 69.56 154 PHE A C 1
ATOM 1208 O O . PHE A 1 154 ? -7.775 -2.394 23.914 1.00 69.56 154 PHE A O 1
ATOM 1215 N N . ASN A 1 155 ? -7.488 -2.877 21.748 1.00 74.31 155 ASN A N 1
ATOM 1216 C CA . ASN A 1 155 ? -6.044 -2.740 21.723 1.00 74.31 155 ASN A CA 1
ATOM 1217 C C . ASN A 1 155 ? -5.728 -1.410 21.024 1.00 74.31 155 ASN A C 1
ATOM 1219 O O . ASN A 1 155 ? -5.809 -1.333 19.800 1.00 74.31 155 ASN A O 1
ATOM 1223 N N . PRO A 1 156 ? -5.374 -0.345 21.762 1.00 80.69 156 PRO A N 1
ATOM 1224 C CA . PRO A 1 156 ? -5.116 0.961 21.162 1.00 80.69 156 PRO A CA 1
ATOM 1225 C C . PRO A 1 156 ? -3.876 0.943 20.258 1.00 80.69 156 PRO A C 1
ATOM 1227 O O . PRO A 1 156 ? -3.779 1.761 19.346 1.00 80.69 156 PRO A O 1
ATOM 1230 N N . ALA A 1 157 ? -2.969 -0.026 20.435 1.00 87.69 157 ALA A N 1
ATOM 1231 C CA . ALA A 1 157 ? -1.714 -0.089 19.696 1.00 87.69 157 ALA A CA 1
ATOM 1232 C C . ALA A 1 157 ? -1.923 -0.223 18.180 1.00 87.69 157 ALA A C 1
ATOM 1234 O O . ALA A 1 157 ? -1.142 0.331 17.407 1.00 87.69 157 ALA A O 1
ATOM 1235 N N . ILE A 1 158 ? -2.981 -0.914 17.725 1.00 90.44 158 ILE A N 1
ATOM 1236 C CA . ILE A 1 158 ? -3.251 -1.021 16.282 1.00 90.44 158 ILE A CA 1
ATOM 1237 C C . ILE A 1 158 ? -3.739 0.305 15.696 1.00 90.44 158 ILE A C 1
ATOM 1239 O O . ILE A 1 158 ? -3.361 0.657 14.578 1.00 90.44 158 ILE A O 1
ATOM 1243 N N . LEU A 1 159 ? -4.548 1.055 16.450 1.00 88.31 159 LEU A N 1
ATOM 1244 C CA . LEU A 1 159 ? -5.006 2.372 16.023 1.00 88.31 159 LEU A CA 1
ATOM 1245 C C . LEU A 1 159 ? -3.833 3.350 15.988 1.00 88.31 159 LEU A C 1
ATOM 1247 O O . LEU A 1 159 ? -3.676 4.061 15.002 1.00 88.31 159 LEU A O 1
ATOM 1251 N N . GLU A 1 160 ? -2.974 3.338 17.007 1.00 89.31 160 GLU A N 1
ATOM 1252 C CA . GLU A 1 160 ? -1.753 4.148 17.044 1.00 89.31 160 GLU A CA 1
ATOM 1253 C C . GLU A 1 160 ? -0.829 3.826 15.866 1.00 89.31 160 GLU A C 1
ATOM 1255 O O . GLU A 1 160 ? -0.343 4.734 15.190 1.00 89.31 160 GLU A O 1
ATOM 1260 N N . LEU A 1 161 ? -0.645 2.538 15.554 1.00 93.31 161 LEU A N 1
ATOM 1261 C CA . LEU A 1 161 ? 0.126 2.099 14.393 1.00 93.31 161 LEU A CA 1
ATOM 1262 C C . LEU A 1 161 ? -0.492 2.607 13.081 1.00 93.31 161 LEU A C 1
ATOM 1264 O O . LEU A 1 161 ? 0.228 3.097 12.207 1.00 93.31 161 LEU A O 1
ATOM 1268 N N . ALA A 1 162 ? -1.816 2.520 12.938 1.00 93.69 162 ALA A N 1
ATOM 1269 C CA . ALA A 1 162 ? -2.525 3.007 11.759 1.00 93.69 162 ALA A CA 1
ATOM 1270 C C . ALA A 1 162 ? -2.441 4.535 11.630 1.00 93.69 162 ALA A C 1
ATOM 1272 O O . ALA A 1 162 ? -2.111 5.023 10.555 1.00 93.69 162 ALA A O 1
ATOM 1273 N N . MET A 1 163 ? -2.659 5.286 12.712 1.00 92.31 163 MET A N 1
ATOM 1274 C CA . MET A 1 163 ? -2.523 6.749 12.759 1.00 92.31 163 MET A CA 1
ATOM 1275 C C . MET A 1 163 ? -1.095 7.210 12.476 1.00 92.31 163 MET A C 1
ATOM 1277 O O . MET A 1 163 ? -0.870 8.270 11.886 1.00 92.31 163 MET A O 1
ATOM 1281 N N . PHE A 1 164 ? -0.108 6.419 12.890 1.00 94.56 164 PHE A N 1
ATOM 1282 C CA . PHE A 1 164 ? 1.273 6.683 12.548 1.00 94.56 164 PHE A CA 1
ATOM 1283 C C . PHE A 1 164 ? 1.471 6.560 11.035 1.00 94.56 164 PHE A C 1
ATOM 1285 O O . PHE A 1 164 ? 1.899 7.521 10.402 1.00 94.56 164 PHE A O 1
ATOM 1292 N N . TRP A 1 165 ? 1.130 5.434 10.412 1.00 96.50 165 TRP A N 1
ATOM 1293 C CA . TRP A 1 165 ? 1.424 5.230 8.988 1.00 96.50 165 TRP A CA 1
ATOM 1294 C C . TRP A 1 165 ? 0.500 5.987 8.027 1.00 96.50 165 TRP A C 1
ATOM 1296 O O . TRP A 1 165 ? 0.965 6.458 6.988 1.00 96.50 165 TRP A O 1
ATOM 1306 N N . LEU A 1 166 ? -0.780 6.128 8.369 1.00 96.31 166 LEU A N 1
ATOM 1307 C CA . LEU A 1 166 ? -1.815 6.726 7.529 1.00 96.31 166 LEU A CA 1
ATOM 1308 C C . LEU A 1 166 ? -2.106 8.155 7.992 1.00 96.31 166 LEU A C 1
ATOM 1310 O O . LEU A 1 166 ? -2.714 8.385 9.032 1.00 96.31 166 LEU A O 1
ATOM 1314 N N . GLN A 1 167 ? -1.687 9.133 7.190 1.00 91.44 167 GLN A N 1
ATOM 1315 C CA . GLN A 1 167 ? -1.813 10.554 7.528 1.00 91.44 167 GLN A CA 1
ATOM 1316 C C . GLN A 1 167 ? -3.258 11.068 7.464 1.00 91.44 167 GLN A C 1
ATOM 1318 O O . GLN A 1 167 ? -3.589 12.049 8.129 1.00 91.44 167 GLN A O 1
ATOM 1323 N N . LYS A 1 168 ? -4.112 10.445 6.643 1.00 92.31 168 LYS A N 1
ATOM 1324 C CA . LYS A 1 168 ? -5.501 10.871 6.440 1.00 92.31 168 LYS A CA 1
ATOM 1325 C C . LYS A 1 168 ? -6.458 9.962 7.235 1.00 92.31 168 LYS A C 1
ATOM 1327 O O . LYS A 1 168 ? -6.361 8.742 7.095 1.00 92.31 168 LYS A O 1
ATOM 1332 N N . PRO A 1 169 ? -7.423 10.513 7.997 1.00 90.31 169 PRO A N 1
ATOM 1333 C CA . PRO A 1 169 ? -8.313 9.733 8.869 1.00 90.31 169 PRO A CA 1
ATOM 1334 C C . PRO A 1 169 ? -9.189 8.728 8.102 1.00 90.31 169 PRO A C 1
ATOM 1336 O O . PRO A 1 169 ? -9.334 7.583 8.522 1.00 90.31 169 PRO A O 1
ATOM 1339 N N . HIS A 1 170 ? -9.697 9.103 6.924 1.00 94.31 170 HIS A N 1
ATOM 1340 C CA . HI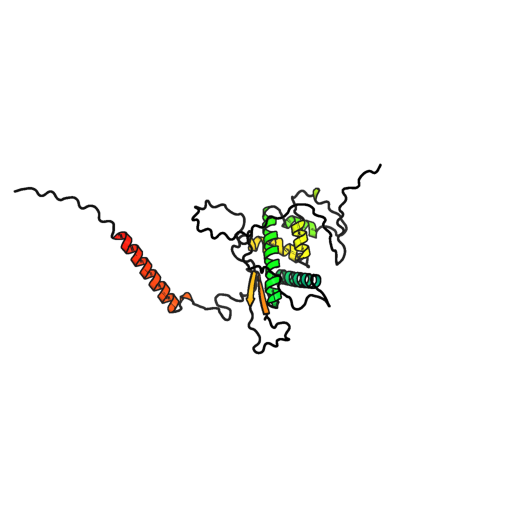S A 1 170 ? -10.532 8.218 6.101 1.00 94.31 170 HIS A CA 1
ATOM 1341 C C . HIS A 1 170 ? -9.790 6.964 5.607 1.00 94.31 170 HIS A C 1
ATOM 1343 O O . HIS A 1 170 ? -10.418 5.955 5.292 1.00 94.31 170 HIS A O 1
ATOM 1349 N N . LEU A 1 171 ? -8.454 6.988 5.546 1.00 96.19 171 LEU A N 1
ATOM 1350 C CA . LEU A 1 171 ? -7.671 5.809 5.175 1.00 96.19 171 LEU A CA 1
ATOM 1351 C C . LEU A 1 171 ? -7.656 4.771 6.295 1.00 96.19 171 LEU A C 1
ATOM 1353 O O . LEU A 1 171 ? -7.607 3.578 6.010 1.00 96.19 171 LEU A O 1
ATOM 1357 N N . ILE A 1 172 ? -7.747 5.210 7.552 1.00 94.75 172 ILE A N 1
ATOM 1358 C CA . ILE A 1 172 ? -7.870 4.318 8.709 1.00 94.75 172 ILE A CA 1
ATOM 1359 C C . ILE A 1 172 ? -9.219 3.594 8.640 1.00 94.75 172 ILE A C 1
ATOM 1361 O O . ILE A 1 172 ? -9.281 2.375 8.780 1.00 94.75 172 ILE A O 1
ATOM 1365 N N . GLU A 1 173 ? -10.299 4.305 8.312 1.00 93.19 173 GLU A N 1
ATOM 1366 C CA . GLU A 1 173 ? -11.590 3.666 8.039 1.00 93.19 173 GLU A CA 1
ATOM 1367 C C . GLU A 1 173 ? -11.515 2.677 6.876 1.00 93.19 173 GLU A C 1
ATOM 1369 O O . GLU A 1 173 ? -12.004 1.551 6.992 1.00 93.19 173 GLU A O 1
ATOM 1374 N N . LYS A 1 174 ? -10.884 3.075 5.764 1.00 95.62 174 LYS A N 1
ATOM 1375 C CA . LYS A 1 174 ? -10.686 2.221 4.587 1.00 95.62 174 LYS A CA 1
ATOM 1376 C C . LYS A 1 174 ? -9.884 0.961 4.940 1.00 95.62 174 LYS A C 1
ATOM 1378 O O . LYS A 1 174 ? -10.228 -0.123 4.471 1.00 95.62 174 LYS A O 1
ATOM 1383 N N . LEU A 1 175 ? -8.876 1.066 5.811 1.00 96.19 175 LEU A N 1
ATOM 1384 C CA . LEU A 1 175 ? -8.093 -0.065 6.319 1.00 96.19 175 LEU A CA 1
ATOM 1385 C C . LEU A 1 175 ? -8.990 -1.131 6.947 1.00 96.19 175 LEU A C 1
ATOM 1387 O O . LEU A 1 175 ? -8.981 -2.275 6.493 1.00 96.19 175 LEU A O 1
ATOM 1391 N N . PHE A 1 176 ? -9.800 -0.760 7.935 1.00 94.19 176 PHE A N 1
ATOM 1392 C CA . PHE A 1 176 ? -10.603 -1.734 8.676 1.00 94.19 176 PHE A CA 1
ATOM 1393 C C . PHE A 1 176 ? -11.892 -2.147 7.962 1.00 94.19 176 PHE A C 1
ATOM 1395 O O . PHE A 1 176 ? -12.289 -3.304 8.063 1.00 94.19 176 PHE A O 1
ATOM 1402 N N . LYS A 1 177 ? -12.546 -1.243 7.224 1.00 94.25 177 LYS A N 1
ATOM 1403 C CA . LYS A 1 177 ? -13.813 -1.540 6.534 1.00 94.25 177 LYS A CA 1
ATOM 1404 C C . LYS A 1 177 ? -13.615 -2.235 5.189 1.00 94.25 177 LYS A C 1
ATOM 1406 O O . LYS A 1 177 ? -14.446 -3.049 4.806 1.00 94.25 177 LYS A O 1
ATOM 1411 N N . VAL A 1 178 ? -12.550 -1.904 4.455 1.00 95.62 178 VAL A N 1
ATOM 1412 C CA . VAL A 1 178 ? -12.346 -2.381 3.078 1.00 95.62 178 VAL A CA 1
ATOM 1413 C C . VAL A 1 178 ? -11.195 -3.374 3.004 1.00 95.62 178 VAL A C 1
ATOM 1415 O O . VAL A 1 178 ? -11.390 -4.492 2.531 1.00 95.62 178 VAL A O 1
ATOM 1418 N N . PHE A 1 179 ? -9.998 -3.004 3.465 1.00 96.69 179 PHE A N 1
ATOM 1419 C CA . PHE A 1 179 ? -8.806 -3.827 3.244 1.00 96.69 179 PHE A CA 1
ATOM 1420 C C . PHE A 1 179 ? -8.753 -5.073 4.134 1.00 96.69 179 PHE A C 1
ATOM 1422 O O . PHE A 1 179 ? -8.434 -6.151 3.633 1.00 96.69 179 PHE A O 1
ATOM 1429 N N . VAL A 1 180 ? -9.113 -4.972 5.416 1.00 95.62 180 VAL A N 1
ATOM 1430 C CA . VAL A 1 180 ? -9.122 -6.128 6.331 1.00 95.62 180 VAL A CA 1
ATOM 1431 C C . VAL A 1 180 ? -10.068 -7.237 5.839 1.00 95.62 180 VAL A C 1
ATOM 1433 O O . VAL A 1 180 ? -9.587 -8.359 5.658 1.00 95.62 180 VAL A O 1
ATOM 1436 N N . PRO A 1 181 ? -11.356 -6.975 5.521 1.00 94.88 181 PRO A N 1
ATOM 1437 C CA . PRO A 1 181 ? -12.236 -7.999 4.955 1.00 94.88 181 PRO A CA 1
ATOM 1438 C C . PRO A 1 181 ? -11.747 -8.532 3.604 1.00 94.88 181 PRO A C 1
ATOM 1440 O O . PRO A 1 181 ? -11.765 -9.741 3.378 1.00 94.88 181 PRO A O 1
ATOM 1443 N N . ARG A 1 182 ? -11.246 -7.651 2.724 1.00 95.81 182 ARG A N 1
ATOM 1444 C CA . ARG A 1 182 ? -10.740 -8.018 1.388 1.00 95.81 182 ARG A CA 1
ATOM 1445 C C . ARG A 1 182 ? -9.590 -9.025 1.458 1.00 95.81 182 ARG A C 1
ATOM 1447 O O . ARG A 1 182 ? -9.521 -9.944 0.646 1.00 95.81 182 ARG A O 1
ATOM 1454 N N . TYR A 1 183 ? -8.684 -8.854 2.415 1.00 96.44 183 TYR A N 1
ATOM 1455 C CA . TYR A 1 183 ? -7.447 -9.629 2.510 1.00 96.44 183 TYR A CA 1
ATOM 1456 C C . TYR A 1 183 ? -7.478 -10.753 3.548 1.00 96.44 183 TYR A C 1
ATOM 1458 O O . TYR A 1 183 ? -6.522 -11.522 3.658 1.00 96.44 183 TYR A O 1
ATOM 1466 N N . ARG A 1 184 ? -8.596 -10.907 4.262 1.00 93.88 184 ARG A N 1
ATOM 1467 C CA . ARG A 1 184 ? -8.780 -11.820 5.397 1.00 93.88 184 ARG A CA 1
ATOM 1468 C C . ARG A 1 184 ? -8.352 -13.269 5.132 1.00 93.88 184 ARG A C 1
ATOM 1470 O O . ARG A 1 184 ? -7.815 -13.930 6.023 1.00 93.88 184 ARG A O 1
ATOM 1477 N N . PHE A 1 185 ? -8.576 -13.750 3.909 1.00 94.56 185 PHE A N 1
ATOM 1478 C CA . PHE A 1 185 ? -8.328 -15.134 3.486 1.00 94.56 185 PHE A CA 1
ATOM 1479 C C . PHE A 1 185 ? -7.203 -15.270 2.455 1.00 94.56 185 PHE A C 1
ATOM 1481 O O . PHE A 1 185 ? -7.078 -16.295 1.786 1.00 94.56 185 PHE A O 1
ATOM 1488 N N . TYR A 1 186 ? -6.364 -14.245 2.292 1.00 94.44 186 TYR A N 1
ATOM 1489 C CA . TYR A 1 186 ? -5.281 -14.309 1.319 1.00 94.44 186 TYR A CA 1
ATOM 1490 C C . TYR A 1 186 ? -4.191 -15.301 1.740 1.00 94.44 186 TYR A C 1
ATOM 1492 O O . TYR A 1 186 ? -3.731 -15.335 2.881 1.00 94.44 186 TYR A O 1
ATOM 1500 N N . ASN A 1 187 ? -3.740 -16.085 0.761 1.00 93.75 187 ASN A N 1
ATOM 1501 C CA . ASN A 1 187 ? -2.602 -17.004 0.882 1.00 93.75 187 ASN A CA 1
ATOM 1502 C C . ASN A 1 187 ? -1.337 -16.499 0.166 1.00 93.75 187 ASN A C 1
ATOM 1504 O O . ASN A 1 187 ? -0.293 -17.147 0.192 1.00 93.75 187 ASN A O 1
ATOM 1508 N N . ARG A 1 188 ? -1.434 -15.338 -0.483 1.00 92.25 188 ARG A N 1
ATOM 1509 C CA . ARG A 1 188 ? -0.354 -14.651 -1.200 1.00 92.25 188 ARG A CA 1
ATOM 1510 C C . ARG A 1 188 ? -0.079 -13.293 -0.554 1.00 92.25 188 ARG A C 1
ATOM 1512 O O . ARG A 1 188 ? -0.830 -12.881 0.322 1.00 92.25 188 ARG A O 1
ATOM 1519 N N . ALA A 1 189 ? 0.968 -12.605 -1.005 1.00 94.75 189 ALA A N 1
ATOM 1520 C CA . ALA A 1 189 ? 1.216 -11.209 -0.636 1.00 94.75 189 ALA A CA 1
ATOM 1521 C C . A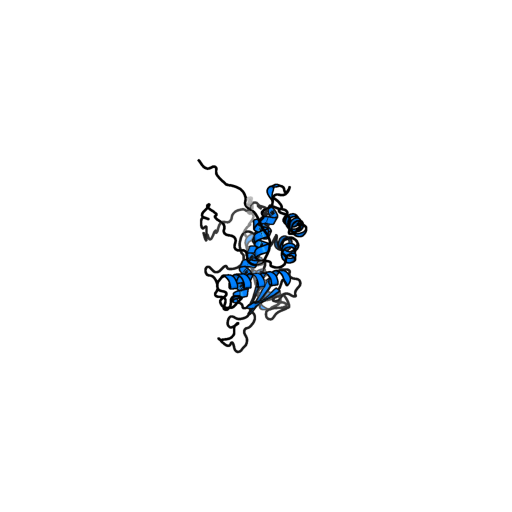LA A 1 189 ? -0.027 -10.342 -0.909 1.00 94.75 189 ALA A C 1
ATOM 1523 O O . ALA A 1 189 ? -0.794 -10.650 -1.823 1.00 94.75 189 ALA A O 1
ATOM 1524 N N . TYR A 1 190 ? -0.242 -9.285 -0.130 1.00 96.25 190 TYR A N 1
ATOM 1525 C CA . TYR A 1 190 ? -1.365 -8.357 -0.335 1.00 96.25 190 TYR A CA 1
ATOM 1526 C C . TYR A 1 190 ? -1.112 -7.389 -1.493 1.00 96.25 190 TYR A C 1
ATOM 1528 O O . TYR A 1 190 ? -2.047 -6.906 -2.133 1.00 96.25 190 TYR A O 1
ATOM 1536 N N . THR A 1 191 ? 0.160 -7.153 -1.791 1.00 96.25 191 THR A N 1
ATOM 1537 C CA . THR A 1 191 ? 0.642 -6.216 -2.800 1.00 96.25 191 THR A CA 1
ATOM 1538 C C . THR A 1 191 ? 1.393 -6.927 -3.923 1.00 96.25 191 THR A C 1
ATOM 1540 O O . THR A 1 191 ? 2.074 -7.940 -3.715 1.00 96.25 191 THR A O 1
ATOM 1543 N N . SER A 1 192 ? 1.345 -6.338 -5.114 1.00 93.56 192 SER A N 1
ATOM 1544 C CA . SER A 1 192 ? 2.178 -6.676 -6.264 1.00 93.56 192 SER A CA 1
ATOM 1545 C C . SER A 1 192 ? 3.117 -5.519 -6.583 1.00 93.56 192 SER A C 1
ATOM 1547 O O . SER A 1 192 ? 2.761 -4.352 -6.446 1.00 93.56 192 SER A O 1
ATOM 1549 N N . LEU A 1 193 ? 4.335 -5.845 -7.010 1.00 93.38 193 LEU A N 1
ATOM 1550 C CA . LEU A 1 193 ? 5.334 -4.861 -7.406 1.00 93.38 193 LEU A CA 1
ATOM 1551 C C . LEU A 1 193 ? 5.846 -5.197 -8.804 1.00 93.38 193 LEU A C 1
ATOM 1553 O O . LEU A 1 193 ? 6.365 -6.290 -9.045 1.00 93.38 193 LEU A O 1
ATOM 1557 N N . HIS A 1 194 ? 5.733 -4.241 -9.718 1.00 91.62 194 HIS A N 1
ATOM 1558 C CA . HIS A 1 194 ? 6.137 -4.386 -11.109 1.00 91.62 194 HIS A CA 1
ATOM 1559 C C . HIS A 1 194 ? 7.248 -3.408 -11.441 1.00 91.62 194 HIS A C 1
ATOM 1561 O O . HIS A 1 194 ? 7.111 -2.210 -11.232 1.00 91.62 194 HIS A O 1
ATOM 1567 N N . ARG A 1 195 ? 8.356 -3.910 -11.988 1.00 90.06 195 ARG A N 1
ATOM 1568 C CA . ARG A 1 195 ? 9.443 -3.047 -12.448 1.00 90.06 195 ARG A CA 1
ATOM 1569 C C . ARG A 1 195 ? 9.113 -2.475 -13.819 1.00 90.06 195 ARG A C 1
ATOM 1571 O O . ARG A 1 195 ? 8.758 -3.240 -14.717 1.00 90.06 195 ARG A O 1
ATOM 1578 N N . LEU A 1 196 ? 9.266 -1.165 -13.964 1.00 87.88 196 LEU A N 1
ATOM 1579 C CA . LEU A 1 196 ? 9.121 -0.479 -15.240 1.00 87.88 196 LEU A CA 1
ATOM 1580 C C . LEU A 1 196 ? 10.418 -0.560 -16.056 1.00 87.88 196 LEU A C 1
ATOM 1582 O O . LEU A 1 196 ? 11.508 -0.667 -15.474 1.00 87.88 196 LEU A O 1
ATOM 1586 N N . PRO A 1 197 ? 10.323 -0.531 -17.399 1.00 83.88 197 PRO A N 1
ATOM 1587 C CA . PRO A 1 197 ? 11.500 -0.443 -18.248 1.00 83.88 197 PRO A CA 1
ATOM 1588 C C . PRO A 1 197 ? 12.286 0.825 -17.906 1.00 83.88 197 PRO A C 1
ATOM 1590 O O . PRO A 1 197 ? 11.719 1.888 -17.652 1.00 83.88 197 PRO A O 1
ATOM 1593 N N . ARG A 1 198 ? 13.615 0.702 -17.869 1.00 79.50 198 ARG A N 1
ATOM 1594 C CA . ARG A 1 198 ? 14.483 1.868 -17.698 1.00 79.50 198 ARG A CA 1
ATOM 1595 C C . ARG A 1 198 ? 14.507 2.676 -19.000 1.00 79.50 198 ARG A C 1
ATOM 1597 O O . ARG A 1 198 ? 14.381 2.078 -20.070 1.00 79.50 198 ARG A O 1
ATOM 1604 N N . PRO A 1 199 ? 14.702 4.002 -18.932 1.00 74.88 199 PRO A N 1
ATOM 1605 C CA . PRO A 1 199 ? 14.957 4.792 -20.130 1.00 74.88 199 PRO A CA 1
ATOM 1606 C C . PRO A 1 199 ? 16.193 4.255 -20.866 1.00 74.88 199 PRO A C 1
ATOM 1608 O O . PRO A 1 199 ? 17.133 3.777 -20.228 1.00 74.88 199 PRO A O 1
ATOM 1611 N N . HIS A 1 200 ? 16.185 4.347 -22.200 1.00 74.56 200 HIS A N 1
ATOM 1612 C CA . HIS A 1 200 ? 17.222 3.784 -23.080 1.00 74.56 200 HIS A CA 1
ATOM 1613 C C . HIS A 1 200 ? 18.634 4.314 -22.764 1.00 74.56 200 HIS A C 1
ATOM 1615 O O . HIS A 1 200 ? 19.616 3.596 -22.918 1.00 74.56 200 HIS A O 1
ATOM 1621 N N . TYR A 1 201 ? 18.718 5.542 -22.242 1.00 75.56 201 TYR A N 1
ATOM 1622 C CA . TYR A 1 201 ? 19.956 6.177 -21.798 1.00 75.56 201 TYR A CA 1
ATOM 1623 C C . TYR A 1 201 ? 19.842 6.568 -20.318 1.00 75.56 201 TYR A C 1
ATOM 1625 O O . TYR A 1 201 ? 19.413 7.680 -19.995 1.00 75.56 201 TYR A O 1
ATOM 1633 N N . PRO A 1 202 ? 20.164 5.654 -19.384 1.00 71.69 202 PRO A N 1
ATOM 1634 C CA . PRO A 1 202 ? 20.121 5.961 -17.965 1.00 71.69 202 PRO A CA 1
ATOM 1635 C C . PRO A 1 202 ? 21.312 6.850 -17.603 1.00 71.69 202 PRO A C 1
ATOM 1637 O O . PRO A 1 202 ? 22.457 6.404 -17.605 1.00 71.69 202 PRO A O 1
ATOM 1640 N N . SER A 1 203 ? 21.051 8.107 -17.252 1.00 76.06 203 SER A N 1
ATOM 1641 C CA . SER A 1 203 ? 22.074 8.935 -16.614 1.00 76.06 203 SER A CA 1
ATOM 1642 C C . SER A 1 203 ? 22.354 8.387 -15.206 1.00 76.06 203 SER A C 1
ATOM 1644 O O . SER A 1 203 ? 21.407 8.244 -14.427 1.00 76.06 203 SER A O 1
ATOM 1646 N N . PRO A 1 204 ? 23.617 8.109 -14.826 1.00 73.31 204 PRO A N 1
ATOM 1647 C CA . PRO A 1 204 ? 23.966 7.737 -13.451 1.00 73.31 204 PRO A CA 1
ATOM 1648 C C . PRO A 1 204 ? 23.581 8.810 -12.424 1.00 73.31 204 PRO A C 1
ATOM 1650 O O . PRO A 1 204 ? 23.352 8.502 -11.258 1.00 73.31 204 PRO A O 1
ATOM 1653 N N . LEU A 1 205 ? 23.476 10.065 -12.870 1.00 69.44 205 LEU A N 1
ATOM 1654 C CA . LEU A 1 205 ? 23.048 11.206 -12.062 1.00 69.44 205 LEU A CA 1
ATOM 1655 C C . LEU A 1 205 ? 21.521 11.328 -11.972 1.00 69.44 205 LEU A C 1
ATOM 1657 O O . LEU A 1 205 ? 21.014 12.138 -11.195 1.00 69.44 205 LEU A O 1
ATOM 1661 N N . ALA A 1 206 ? 20.768 10.546 -12.752 1.00 70.19 206 ALA A N 1
ATOM 1662 C CA . ALA A 1 206 ? 19.322 10.537 -12.636 1.00 70.19 206 ALA A CA 1
ATOM 1663 C C . ALA A 1 206 ? 18.934 10.021 -11.246 1.00 70.19 206 ALA A C 1
ATOM 1665 O O . ALA A 1 206 ? 19.357 8.943 -10.820 1.00 70.19 206 ALA A O 1
ATOM 1666 N N . ALA A 1 207 ? 18.041 10.753 -10.575 1.00 62.94 207 ALA A N 1
ATOM 1667 C CA . ALA A 1 207 ? 17.467 10.347 -9.290 1.00 62.94 207 ALA A CA 1
ATOM 1668 C C . ALA A 1 207 ? 16.893 8.914 -9.325 1.00 62.94 207 ALA A C 1
ATOM 1670 O O . ALA A 1 207 ? 16.863 8.223 -8.311 1.00 62.94 207 ALA A O 1
ATOM 1671 N N . ASN A 1 208 ? 16.534 8.443 -10.521 1.00 66.94 208 ASN A N 1
ATOM 1672 C CA . ASN A 1 208 ? 15.879 7.169 -10.776 1.00 66.94 208 ASN A CA 1
ATOM 1673 C C . ASN A 1 208 ? 16.798 6.160 -11.485 1.00 66.94 208 ASN A C 1
ATOM 1675 O O . ASN A 1 208 ? 16.311 5.305 -12.222 1.00 66.94 208 ASN A O 1
ATOM 1679 N N . HIS A 1 209 ? 18.122 6.232 -11.285 1.00 70.31 209 HIS A N 1
ATOM 1680 C CA . HIS A 1 209 ? 19.083 5.293 -11.893 1.00 70.31 209 HIS A CA 1
ATOM 1681 C C . HIS A 1 209 ? 18.745 3.814 -11.608 1.00 70.31 209 HIS A C 1
ATOM 1683 O O . HIS A 1 209 ? 18.953 2.939 -12.451 1.00 70.31 209 HIS A O 1
ATOM 1689 N N . ASN A 1 210 ? 18.142 3.533 -10.446 1.00 76.88 210 ASN A N 1
ATOM 1690 C CA . ASN A 1 210 ? 17.684 2.194 -10.058 1.00 76.88 210 ASN A CA 1
ATOM 1691 C C . ASN A 1 210 ? 16.380 1.742 -10.745 1.00 76.88 210 ASN A C 1
ATOM 1693 O O . ASN A 1 210 ? 15.991 0.569 -10.642 1.00 76.88 210 ASN A O 1
ATOM 1697 N N . GLY A 1 211 ? 15.764 2.632 -11.522 1.00 86.00 211 GLY A N 1
ATOM 1698 C CA . GLY A 1 211 ? 14.501 2.451 -12.224 1.00 86.00 211 GLY A CA 1
ATOM 1699 C C . GLY A 1 211 ? 13.286 2.814 -11.374 1.00 86.00 211 GLY A C 1
ATOM 1700 O O . GLY A 1 211 ? 13.394 3.075 -10.174 1.00 86.00 211 GLY A O 1
ATOM 1701 N N . PHE A 1 212 ? 12.123 2.787 -12.016 1.00 89.50 212 PHE A N 1
ATOM 1702 C CA . PHE A 1 212 ? 10.820 2.926 -11.372 1.00 89.50 212 PHE A CA 1
ATOM 1703 C C . PHE A 1 212 ? 10.136 1.572 -11.202 1.00 89.50 212 PHE A C 1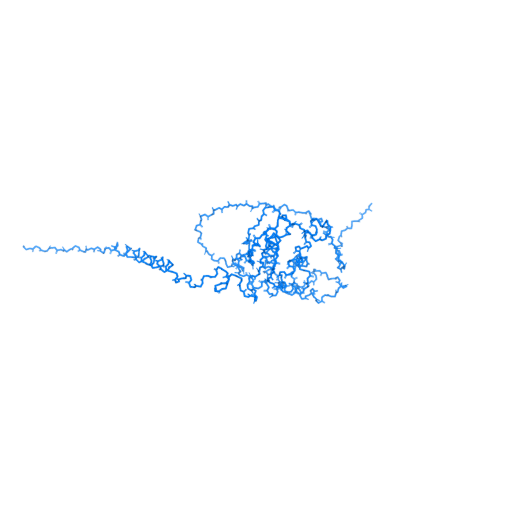
ATOM 1705 O O . PHE A 1 212 ? 10.448 0.591 -11.890 1.00 89.50 212 PHE A O 1
ATOM 1712 N N . GLY A 1 213 ? 9.181 1.531 -10.284 1.00 91.94 213 GLY A N 1
ATOM 1713 C CA . GLY A 1 213 ? 8.232 0.442 -10.162 1.00 91.94 213 GLY A CA 1
ATOM 1714 C C . GLY A 1 213 ? 6.819 0.949 -9.922 1.00 91.94 213 GLY A C 1
ATOM 1715 O O . GLY A 1 213 ? 6.618 2.017 -9.351 1.00 91.94 213 GLY A O 1
ATOM 1716 N N . ILE A 1 214 ? 5.856 0.140 -10.346 1.00 94.69 214 ILE A N 1
ATOM 1717 C CA . ILE A 1 214 ? 4.451 0.273 -9.981 1.00 94.69 214 ILE A CA 1
ATOM 1718 C C . ILE A 1 214 ? 4.222 -0.633 -8.777 1.00 94.69 214 ILE A C 1
ATOM 1720 O O . ILE A 1 214 ? 4.401 -1.852 -8.881 1.00 94.69 214 ILE A O 1
ATOM 1724 N N . LEU A 1 215 ? 3.837 -0.046 -7.649 1.00 96.06 215 LEU A N 1
ATOM 1725 C CA . LEU A 1 215 ? 3.369 -0.770 -6.473 1.00 96.06 215 LEU A CA 1
ATOM 1726 C C . LEU A 1 215 ? 1.844 -0.728 -6.468 1.00 96.06 215 LEU A C 1
ATOM 1728 O O . LEU A 1 215 ? 1.248 0.346 -6.485 1.00 96.06 215 LEU A O 1
ATOM 1732 N N . GLU A 1 216 ? 1.212 -1.895 -6.450 1.00 95.06 216 GLU A N 1
ATOM 1733 C CA . GLU A 1 216 ? -0.243 -2.013 -6.450 1.00 95.06 216 GLU A CA 1
ATOM 1734 C C . GLU A 1 216 ? -0.738 -2.955 -5.355 1.00 95.06 216 GLU A C 1
ATOM 1736 O O . GLU A 1 216 ? -0.088 -3.938 -4.992 1.00 95.06 216 GLU A O 1
ATOM 1741 N N . MET A 1 217 ? -1.923 -2.662 -4.837 1.00 95.81 217 MET A N 1
ATOM 1742 C CA . MET A 1 217 ? -2.654 -3.522 -3.920 1.00 95.81 217 MET A CA 1
ATOM 1743 C C . MET A 1 217 ? -3.547 -4.472 -4.720 1.00 95.81 217 MET A C 1
ATOM 1745 O O . MET A 1 217 ? -4.188 -4.081 -5.691 1.00 95.81 217 MET A O 1
ATOM 1749 N N . HIS A 1 218 ? -3.610 -5.745 -4.337 1.00 93.56 218 HIS A N 1
ATOM 1750 C CA . HIS A 1 218 ? -4.428 -6.712 -5.068 1.00 93.56 218 HIS A CA 1
ATOM 1751 C C . HIS A 1 218 ? -5.930 -6.457 -4.891 1.00 93.56 218 HIS A C 1
ATOM 1753 O O . HIS A 1 218 ? -6.387 -6.170 -3.785 1.00 93.56 218 HIS A O 1
ATOM 1759 N N . GLY A 1 219 ? -6.713 -6.670 -5.951 1.00 90.81 219 GLY A N 1
ATOM 1760 C CA . GLY A 1 219 ? -8.155 -6.392 -5.932 1.00 90.81 219 GLY A CA 1
ATOM 1761 C C . GLY A 1 219 ? -8.472 -4.897 -6.012 1.00 90.81 219 GLY A C 1
ATOM 1762 O O . GLY A 1 219 ? -9.535 -4.480 -5.565 1.00 90.81 219 GLY A O 1
ATOM 1763 N N . ASN A 1 220 ? -7.530 -4.109 -6.532 1.00 93.06 220 ASN A N 1
ATOM 1764 C CA . ASN A 1 220 ? -7.728 -2.707 -6.858 1.00 93.06 220 ASN A CA 1
ATOM 1765 C C . ASN A 1 220 ? -8.664 -2.537 -8.072 1.00 93.06 220 ASN A C 1
ATOM 1767 O O . ASN A 1 220 ? -8.759 -3.442 -8.903 1.00 93.06 220 ASN A O 1
ATOM 1771 N N . PRO A 1 221 ? -9.351 -1.385 -8.202 1.00 92.12 221 PRO A N 1
ATOM 1772 C CA . PRO A 1 221 ? -10.309 -1.135 -9.287 1.00 92.12 221 PRO A CA 1
ATOM 1773 C C . PRO A 1 221 ? -9.648 -0.878 -10.651 1.00 92.12 221 PRO A C 1
ATOM 1775 O O . PRO A 1 221 ? -10.334 -0.690 -11.654 1.00 92.12 221 PRO A O 1
ATOM 1778 N N . TRP A 1 222 ? -8.317 -0.837 -10.702 1.00 89.06 222 TRP A N 1
ATOM 1779 C CA . TRP A 1 222 ? -7.566 -0.505 -11.903 1.00 89.06 222 TRP A CA 1
ATOM 1780 C C . TRP A 1 222 ? -7.338 -1.732 -12.799 1.00 89.06 222 TRP A C 1
ATOM 1782 O O . TRP A 1 222 ? -7.109 -2.833 -12.290 1.00 89.06 222 TRP A O 1
ATOM 1792 N N . PRO A 1 223 ? -7.283 -1.564 -14.135 1.00 88.12 223 PRO A N 1
ATOM 1793 C CA . PRO A 1 223 ? -6.899 -2.640 -15.047 1.00 88.12 223 PRO A CA 1
ATOM 1794 C C . PRO A 1 223 ? -5.556 -3.247 -14.638 1.00 88.12 223 PRO A C 1
ATOM 1796 O O . PRO A 1 223 ? -4.612 -2.511 -14.342 1.00 88.12 223 PRO A O 1
ATOM 1799 N N . SER A 1 224 ? -5.449 -4.574 -14.578 1.00 82.56 224 SER A N 1
ATOM 1800 C CA . SER A 1 224 ? -4.235 -5.248 -14.098 1.00 82.56 224 SER A CA 1
ATOM 1801 C C . SER A 1 224 ? -3.018 -4.929 -14.978 1.00 82.56 224 SER A C 1
ATOM 1803 O O . SER A 1 224 ? -3.085 -5.069 -16.195 1.00 82.56 224 SER A O 1
ATOM 1805 N N . VAL A 1 225 ? -1.885 -4.558 -14.365 1.00 80.06 225 VAL A N 1
ATOM 1806 C CA . VAL A 1 225 ? -0.635 -4.227 -15.091 1.00 80.06 225 VAL A CA 1
ATOM 1807 C C . VAL A 1 225 ? -0.056 -5.449 -15.811 1.00 80.06 225 VAL A C 1
ATOM 1809 O O . VAL A 1 225 ? 0.504 -5.344 -16.902 1.00 80.06 225 VAL A O 1
ATOM 1812 N N . ARG A 1 226 ? -0.171 -6.623 -15.181 1.00 72.62 226 ARG A N 1
ATOM 1813 C CA . ARG A 1 226 ? 0.181 -7.927 -15.754 1.00 72.62 226 ARG A CA 1
ATOM 1814 C C . ARG A 1 226 ? -1.043 -8.836 -15.699 1.00 72.62 226 ARG A C 1
ATOM 1816 O O . ARG A 1 226 ? -1.125 -9.717 -14.847 1.00 72.62 226 ARG A O 1
ATOM 1823 N N . GLY A 1 227 ? -2.023 -8.563 -16.555 1.00 60.81 227 GLY A N 1
ATOM 1824 C CA . GLY A 1 227 ? -3.242 -9.360 -16.674 1.00 60.81 227 GLY A CA 1
ATOM 1825 C C . GLY A 1 227 ? -3.165 -10.364 -17.830 1.00 60.81 227 GLY A C 1
ATOM 1826 O O . GLY A 1 227 ? -2.447 -10.126 -18.804 1.00 60.81 227 GLY A O 1
ATOM 1827 N N . PRO A 1 228 ? -3.919 -11.475 -17.783 1.00 51.75 228 PRO A N 1
ATOM 1828 C CA . PRO A 1 228 ? -4.192 -12.268 -18.977 1.00 51.75 228 PRO A CA 1
ATOM 1829 C C . PRO A 1 228 ? -4.826 -11.358 -20.042 1.00 51.75 228 PRO A C 1
ATOM 1831 O O . PRO A 1 228 ? -5.911 -10.826 -19.837 1.00 51.75 228 PRO A O 1
ATOM 1834 N N . GLY A 1 229 ? -4.120 -11.131 -21.149 1.00 54.94 229 GLY A N 1
ATOM 1835 C CA . GLY A 1 229 ? -4.576 -10.285 -22.258 1.00 54.94 229 GLY A CA 1
ATOM 1836 C C . GLY A 1 229 ? -4.201 -8.795 -22.203 1.00 54.94 229 GLY A C 1
ATOM 1837 O O . GLY A 1 229 ? -4.414 -8.119 -23.202 1.00 54.94 229 GLY A O 1
ATOM 1838 N N . TYR A 1 230 ? -3.604 -8.280 -21.118 1.00 53.03 230 TYR A N 1
ATOM 1839 C CA . TYR A 1 230 ? -3.114 -6.891 -21.046 1.00 53.03 230 TYR A CA 1
ATOM 1840 C C . TYR A 1 230 ? -1.717 -6.808 -20.414 1.00 53.03 230 TYR A C 1
ATOM 1842 O O . TYR A 1 230 ? -1.493 -7.242 -19.281 1.00 53.03 230 TYR A O 1
ATOM 1850 N N . GLY A 1 231 ? -0.779 -6.227 -21.165 1.00 55.03 231 GLY A N 1
ATOM 1851 C CA . GLY A 1 231 ? 0.605 -5.975 -20.758 1.00 55.03 231 GLY A CA 1
ATOM 1852 C C . GLY A 1 231 ? 1.637 -6.580 -21.723 1.00 55.03 231 GLY A C 1
ATOM 1853 O O . GLY A 1 231 ? 1.312 -7.485 -22.486 1.00 55.03 231 GLY A O 1
ATOM 1854 N N . PRO A 1 232 ? 2.903 -6.129 -21.680 1.00 53.03 232 PRO A N 1
ATOM 1855 C CA . PRO A 1 232 ? 3.952 -6.561 -22.615 1.00 53.03 232 PRO A CA 1
ATOM 1856 C C . PRO A 1 232 ? 4.291 -8.062 -22.548 1.00 53.03 232 PRO A C 1
ATOM 1858 O O . PRO A 1 232 ? 4.858 -8.595 -23.492 1.00 53.03 232 PRO A O 1
ATOM 1861 N N . ASN A 1 233 ? 3.920 -8.744 -21.456 1.00 55.28 233 ASN A N 1
ATOM 1862 C CA . ASN A 1 233 ? 4.116 -10.188 -21.264 1.00 55.28 233 ASN A CA 1
ATOM 1863 C C . ASN A 1 233 ? 2.784 -10.954 -21.169 1.00 55.28 233 ASN A C 1
ATOM 1865 O O . ASN A 1 233 ? 2.758 -12.091 -20.695 1.00 55.28 233 ASN A O 1
ATOM 1869 N N . ALA A 1 234 ? 1.663 -10.315 -21.511 1.00 62.75 234 ALA A N 1
ATOM 1870 C CA . ALA A 1 234 ? 0.399 -11.018 -21.614 1.00 62.75 234 ALA A CA 1
ATOM 1871 C C . ALA A 1 234 ? 0.488 -11.954 -22.819 1.00 62.75 234 ALA A C 1
ATOM 1873 O O . ALA A 1 234 ? 0.600 -11.506 -23.953 1.00 62.75 234 ALA A O 1
ATOM 1874 N N . GLU A 1 235 ? 0.473 -13.255 -22.555 1.00 68.81 235 GLU A N 1
ATOM 1875 C CA . GLU A 1 235 ? 0.492 -14.301 -23.575 1.00 68.81 235 GLU A CA 1
ATOM 1876 C C . GLU A 1 235 ? -0.946 -14.792 -23.784 1.00 68.81 235 GLU A C 1
ATOM 1878 O O . GLU A 1 235 ? -1.368 -15.753 -23.124 1.00 68.81 235 GLU A O 1
ATOM 1883 N N . PRO A 1 236 ? -1.757 -14.117 -24.625 1.00 70.88 236 PRO A N 1
ATOM 1884 C CA . PRO A 1 236 ? -3.086 -14.612 -24.936 1.00 70.88 236 PRO A CA 1
ATOM 1885 C C . PRO A 1 236 ? -2.960 -16.008 -25.551 1.00 70.88 236 PRO A C 1
ATOM 1887 O O . PRO A 1 236 ? -2.092 -16.266 -26.383 1.00 70.88 236 PRO A O 1
ATOM 1890 N N . PHE A 1 237 ? -3.835 -16.922 -25.131 1.00 78.75 237 PHE A N 1
ATOM 1891 C CA . PHE A 1 237 ? -3.870 -18.301 -25.626 1.00 78.75 237 PHE A CA 1
ATOM 1892 C C . PHE A 1 237 ? -2.603 -19.126 -25.366 1.00 78.75 237 PHE A C 1
ATOM 1894 O O . PHE A 1 237 ? -2.320 -20.047 -26.131 1.00 78.75 237 PHE A O 1
ATOM 1901 N N . LYS A 1 238 ? -1.878 -18.866 -24.270 1.00 83.56 238 LYS A N 1
ATOM 1902 C CA . LYS A 1 238 ? -0.731 -19.684 -23.841 1.00 83.56 238 LYS A CA 1
ATOM 1903 C C . LYS A 1 238 ? -1.017 -21.188 -23.903 1.00 83.56 238 LYS A C 1
ATOM 1905 O O . LYS A 1 238 ? -0.187 -21.953 -24.383 1.00 83.56 238 LYS A O 1
ATOM 1910 N N . ASP A 1 239 ? -2.211 -21.611 -23.507 1.00 85.88 239 ASP A N 1
ATOM 1911 C CA . ASP A 1 239 ? -2.622 -23.021 -23.517 1.00 85.88 239 ASP A CA 1
ATOM 1912 C C . ASP A 1 239 ? -2.706 -23.616 -24.934 1.00 85.88 239 ASP A C 1
ATOM 1914 O O . ASP A 1 239 ? -2.564 -24.824 -25.111 1.00 85.88 239 ASP A O 1
ATOM 1918 N N . LYS A 1 240 ? -2.907 -22.764 -25.948 1.00 89.19 240 LYS A N 1
ATOM 1919 C CA . LYS A 1 240 ? -2.962 -23.123 -27.372 1.00 89.19 240 LYS A CA 1
ATOM 1920 C C . LYS A 1 240 ? -1.607 -23.042 -28.068 1.00 89.19 240 LYS A C 1
ATOM 1922 O O . LYS A 1 240 ? -1.520 -23.394 -29.242 1.00 89.19 240 LYS A O 1
ATOM 1927 N N . TYR A 1 241 ? -0.556 -22.571 -27.395 1.00 92.50 241 TYR A N 1
ATOM 1928 C CA . TYR A 1 241 ? 0.779 -22.597 -27.982 1.00 92.50 241 TYR A CA 1
ATOM 1929 C C . TYR A 1 241 ? 1.125 -24.035 -28.334 1.00 92.50 241 TYR A C 1
ATOM 1931 O O . TYR A 1 241 ? 0.938 -24.927 -27.506 1.00 92.50 241 TYR A O 1
ATOM 1939 N N . LEU A 1 242 ? 1.651 -24.248 -29.542 1.00 94.44 242 LEU A N 1
ATOM 1940 C CA . LEU A 1 242 ? 1.951 -25.585 -30.052 1.00 94.44 242 LEU A CA 1
ATOM 1941 C C . LEU A 1 242 ? 2.731 -26.412 -29.022 1.00 94.44 242 LEU A C 1
ATOM 1943 O O . LEU A 1 242 ? 2.367 -27.547 -28.743 1.00 94.44 242 LEU A O 1
ATOM 1947 N N . ILE A 1 243 ? 3.731 -25.807 -28.374 1.00 95.88 243 ILE A N 1
ATOM 1948 C CA . ILE A 1 243 ? 4.513 -26.459 -27.319 1.00 95.88 243 ILE A CA 1
ATOM 1949 C C . ILE A 1 243 ? 3.660 -26.914 -26.125 1.00 95.88 243 ILE A C 1
ATOM 1951 O O . ILE A 1 243 ? 3.803 -28.044 -25.669 1.00 95.88 243 ILE A O 1
ATOM 1955 N N . ASN A 1 244 ? 2.734 -26.085 -25.639 1.00 94.62 244 ASN A N 1
ATOM 1956 C CA . ASN A 1 244 ? 1.883 -26.419 -24.496 1.00 94.62 244 ASN A CA 1
ATOM 1957 C C . ASN A 1 244 ? 0.824 -27.459 -24.878 1.00 94.62 244 ASN A C 1
ATOM 1959 O O . ASN A 1 244 ? 0.554 -28.374 -24.099 1.00 94.62 244 ASN A O 1
ATOM 1963 N N . VAL A 1 245 ? 0.290 -27.396 -26.098 1.00 97.31 245 VAL A N 1
ATOM 1964 C CA . VAL A 1 245 ? -0.610 -28.422 -26.644 1.00 97.31 245 VAL A CA 1
ATOM 1965 C C . VAL A 1 245 ? 0.111 -29.769 -26.754 1.00 97.31 245 VAL A C 1
ATOM 1967 O O . VAL A 1 245 ? -0.396 -30.781 -26.274 1.00 97.31 245 VAL A O 1
ATOM 1970 N N . LEU A 1 246 ? 1.328 -29.791 -27.302 1.00 96.81 246 LEU A N 1
ATOM 1971 C CA . LEU A 1 246 ? 2.123 -31.015 -27.423 1.00 96.81 246 LEU A CA 1
ATOM 1972 C C . LEU A 1 246 ? 2.503 -31.586 -26.050 1.00 96.81 246 LEU A C 1
ATOM 1974 O O . LEU A 1 246 ? 2.345 -32.783 -25.817 1.00 96.81 246 LEU A O 1
ATOM 1978 N N . VAL A 1 247 ? 2.937 -30.742 -25.108 1.00 97.06 247 VAL A N 1
ATOM 1979 C CA . VAL A 1 247 ? 3.285 -31.168 -23.742 1.00 97.06 247 VAL A CA 1
ATOM 1980 C C . VAL A 1 247 ? 2.061 -31.702 -22.996 1.00 97.06 247 VAL A C 1
ATOM 1982 O O . VAL A 1 247 ? 2.153 -32.724 -22.314 1.00 97.06 247 VAL A O 1
ATOM 1985 N N . THR A 1 248 ? 0.902 -31.052 -23.115 1.00 96.62 248 THR A N 1
ATOM 1986 C CA . THR A 1 248 ? -0.335 -31.526 -22.472 1.00 96.62 248 THR A CA 1
ATOM 1987 C C . THR A 1 248 ? -0.817 -32.843 -23.074 1.00 96.62 248 THR A C 1
ATOM 1989 O O . THR A 1 248 ? -1.202 -33.736 -22.320 1.00 96.62 248 THR A O 1
ATOM 1992 N N . ALA A 1 249 ? -0.735 -33.015 -24.396 1.00 96.44 249 ALA A N 1
ATOM 1993 C CA . ALA A 1 249 ? -1.048 -34.276 -25.065 1.00 96.44 249 ALA A CA 1
ATOM 1994 C C . ALA A 1 249 ? -0.095 -35.405 -24.636 1.00 96.44 249 ALA A C 1
ATOM 1996 O O . ALA A 1 249 ? -0.552 -36.483 -24.254 1.00 96.44 249 ALA A O 1
ATOM 1997 N N . ALA A 1 250 ? 1.215 -35.143 -24.602 1.00 96.25 250 ALA A N 1
ATOM 1998 C CA . ALA A 1 250 ? 2.215 -36.111 -24.156 1.00 96.25 250 ALA A CA 1
ATOM 1999 C C . ALA A 1 250 ? 1.996 -36.540 -22.695 1.00 96.25 250 ALA A C 1
ATOM 2001 O O . ALA A 1 250 ? 2.047 -37.730 -22.386 1.00 96.25 250 ALA A O 1
ATOM 2002 N N . ARG A 1 251 ? 1.680 -35.594 -21.796 1.00 94.88 251 ARG A N 1
ATOM 2003 C CA . ARG A 1 251 ? 1.333 -35.895 -20.393 1.00 94.88 251 ARG A CA 1
ATOM 2004 C C . ARG A 1 251 ? 0.085 -36.767 -20.280 1.00 94.88 251 ARG A C 1
ATOM 2006 O O . ARG A 1 251 ? 0.089 -37.717 -19.502 1.00 94.88 251 ARG A O 1
ATOM 2013 N N . LYS A 1 252 ? -0.962 -36.479 -21.062 1.00 95.25 252 LYS A N 1
ATOM 2014 C CA . LYS A 1 252 ? -2.185 -37.300 -21.105 1.00 95.25 252 LYS A CA 1
ATOM 2015 C C . LYS A 1 252 ? -1.887 -38.727 -21.579 1.00 95.25 252 LYS A C 1
ATOM 2017 O O . LYS A 1 252 ? -2.329 -39.678 -20.940 1.00 95.25 252 LYS A O 1
ATOM 2022 N N . ALA A 1 253 ? -1.079 -38.884 -22.629 1.00 94.56 253 ALA A N 1
ATOM 2023 C CA . ALA A 1 253 ? -0.657 -40.196 -23.119 1.00 94.56 253 ALA A CA 1
ATOM 2024 C C . ALA A 1 253 ? 0.169 -40.968 -22.070 1.00 94.56 253 ALA A C 1
ATOM 2026 O O . ALA A 1 253 ? -0.079 -42.149 -21.835 1.00 94.56 253 ALA A O 1
ATOM 2027 N N . ALA A 1 254 ? 1.098 -40.306 -21.377 1.00 93.94 254 ALA A N 1
ATOM 2028 C CA . ALA A 1 254 ? 1.879 -40.927 -20.306 1.00 93.94 254 ALA A CA 1
ATOM 2029 C C . ALA A 1 254 ? 0.998 -41.395 -19.130 1.00 93.94 254 ALA A C 1
ATOM 2031 O O . ALA A 1 254 ? 1.143 -42.528 -18.678 1.00 93.94 254 ALA A O 1
ATOM 2032 N N . ALA A 1 255 ? 0.038 -40.572 -18.694 1.00 92.06 255 ALA A N 1
ATOM 2033 C CA . ALA A 1 255 ? -0.902 -40.927 -17.627 1.00 92.06 255 ALA A CA 1
ATOM 2034 C C . ALA A 1 255 ? -1.804 -42.125 -17.997 1.00 92.06 255 ALA A C 1
ATOM 2036 O O . ALA A 1 255 ? -2.100 -42.976 -17.153 1.00 92.06 255 ALA A O 1
ATOM 2037 N N . SER A 1 256 ? -2.205 -42.232 -19.270 1.00 87.50 256 SER A N 1
ATOM 2038 C CA . SER A 1 256 ? -2.955 -43.395 -19.772 1.00 87.50 256 SER A CA 1
ATOM 2039 C C . SER A 1 256 ? -2.120 -44.685 -19.795 1.00 87.50 256 SER A C 1
ATOM 2041 O O . SER A 1 256 ? -2.633 -45.769 -19.524 1.00 87.50 256 SER A O 1
ATOM 2043 N N . ARG A 1 257 ? -0.803 -44.588 -20.030 1.00 80.31 257 ARG A N 1
ATOM 2044 C CA . ARG A 1 257 ? 0.097 -45.751 -19.956 1.00 80.31 257 ARG A CA 1
ATOM 2045 C C . ARG A 1 257 ? 0.268 -46.243 -18.521 1.00 80.31 257 ARG A C 1
ATOM 2047 O O . ARG A 1 257 ? 0.157 -47.439 -18.289 1.00 80.31 257 ARG A O 1
ATOM 2054 N N . SER A 1 258 ? 0.458 -45.340 -17.554 1.00 75.50 258 SER A N 1
ATOM 2055 C CA . SER A 1 258 ? 0.622 -45.722 -16.141 1.00 75.50 258 SER A CA 1
ATOM 2056 C C . SER A 1 258 ? -0.619 -46.373 -15.522 1.00 75.50 258 SER A C 1
ATOM 2058 O O . SER A 1 258 ? -0.486 -47.189 -14.617 1.00 75.50 258 SER A O 1
ATOM 2060 N N . THR A 1 259 ? -1.820 -46.033 -15.999 1.00 67.31 259 THR A N 1
ATOM 2061 C CA . THR A 1 259 ? -3.079 -46.647 -15.537 1.00 67.31 259 THR A CA 1
ATOM 2062 C C . THR A 1 259 ? -3.310 -48.026 -16.153 1.00 67.31 259 THR A C 1
ATOM 2064 O O . THR A 1 259 ? -3.795 -48.920 -15.468 1.00 67.31 259 THR A O 1
ATOM 2067 N N . THR A 1 260 ? -2.881 -48.238 -17.400 1.00 58.72 260 THR A N 1
ATOM 2068 C CA . THR A 1 260 ? -2.985 -49.541 -18.080 1.00 58.72 260 THR A CA 1
ATOM 2069 C C . THR A 1 260 ? -2.073 -50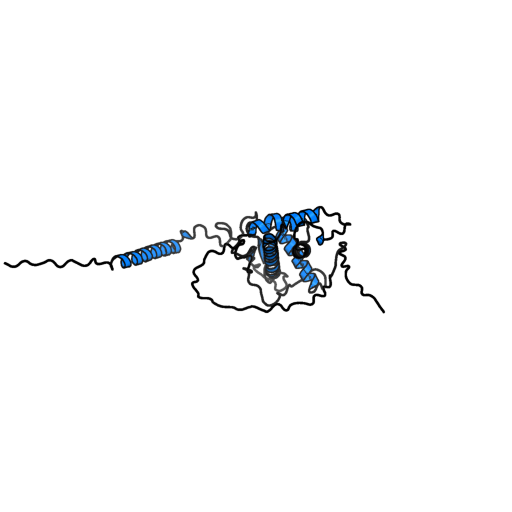.601 -17.441 1.00 58.72 260 THR A C 1
ATOM 2071 O O . THR A 1 260 ? -2.484 -51.745 -17.280 1.00 58.72 260 THR A O 1
ATOM 2074 N N . THR A 1 261 ? -0.865 -50.231 -16.998 1.00 55.34 261 THR A N 1
ATOM 2075 C CA . THR A 1 261 ? 0.085 -51.173 -16.365 1.00 55.34 261 THR A CA 1
ATOM 2076 C C . THR A 1 261 ? -0.375 -51.684 -14.992 1.00 55.34 261 THR A C 1
ATOM 2078 O O . THR A 1 261 ? -0.007 -52.784 -14.608 1.00 55.34 261 THR A O 1
ATOM 2081 N N . GLN A 1 262 ? -1.219 -50.949 -14.257 1.00 52.66 262 GLN A N 1
ATOM 2082 C CA . GLN A 1 262 ? -1.748 -51.415 -12.963 1.00 52.66 262 GLN A CA 1
ATOM 2083 C C . GLN A 1 262 ? -2.940 -52.379 -13.094 1.00 52.66 262 GLN A C 1
ATOM 2085 O O . GLN A 1 262 ? -3.338 -52.994 -12.109 1.00 52.66 262 GLN A O 1
ATOM 2090 N N . GLN A 1 263 ? -3.514 -52.525 -14.294 1.00 49.66 263 GLN A N 1
ATOM 2091 C CA . GLN A 1 263 ? -4.674 -53.386 -14.542 1.00 49.66 263 GLN A CA 1
ATOM 2092 C C . GLN A 1 263 ? -4.287 -54.773 -15.094 1.00 49.66 263 GLN A C 1
ATOM 2094 O O . GLN A 1 263 ? -5.111 -55.683 -15.066 1.00 49.66 263 GLN A O 1
ATOM 2099 N N . SER A 1 264 ? -3.039 -54.961 -15.546 1.00 52.31 264 SER A N 1
ATOM 2100 C CA . SER A 1 264 ? -2.522 -56.241 -16.061 1.00 52.31 264 SER A CA 1
ATOM 2101 C C . SER A 1 264 ? -1.934 -57.183 -15.000 1.00 52.31 264 SER A C 1
ATOM 2103 O O . SER A 1 264 ? -1.675 -58.338 -15.320 1.00 52.31 264 SER A O 1
ATOM 2105 N N . ASP A 1 265 ? -1.764 -56.738 -13.749 1.00 52.88 265 ASP A N 1
ATOM 2106 C CA . ASP A 1 265 ? -1.162 -57.550 -12.673 1.00 52.88 265 ASP A CA 1
ATOM 2107 C C . ASP A 1 265 ? -2.188 -58.331 -11.823 1.00 52.88 265 ASP A C 1
ATOM 2109 O O . ASP A 1 265 ? -1.816 -59.009 -10.864 1.00 52.88 265 ASP A O 1
ATOM 2113 N N . HIS A 1 266 ? -3.481 -58.305 -12.173 1.00 53.81 266 HIS A N 1
ATOM 2114 C CA . HIS A 1 266 ? -4.484 -59.172 -11.547 1.00 53.81 266 HIS A CA 1
ATOM 2115 C C . HIS A 1 266 ? -4.882 -60.323 -12.480 1.00 53.81 266 HIS A C 1
ATOM 2117 O O . HIS A 1 266 ? -5.911 -60.283 -13.151 1.00 53.81 266 HIS A O 1
ATOM 2123 N N . VAL A 1 267 ? -4.052 -61.370 -12.516 1.00 59.03 267 VAL A N 1
ATOM 2124 C CA . VAL A 1 267 ? -4.431 -62.683 -13.058 1.00 59.03 267 VAL A CA 1
ATOM 2125 C C . VAL A 1 267 ? -5.271 -63.396 -11.986 1.00 59.03 267 VAL A C 1
ATOM 2127 O O . VAL A 1 267 ? -4.736 -63.690 -10.914 1.00 59.03 267 VAL A O 1
ATOM 2130 N N . PRO A 1 268 ? -6.574 -63.665 -12.198 1.00 60.59 268 PRO A N 1
ATOM 2131 C CA . PRO A 1 268 ? -7.333 -64.495 -11.270 1.00 60.59 268 PRO A CA 1
ATOM 2132 C C . PRO A 1 268 ? -6.771 -65.928 -11.300 1.00 60.59 268 PRO A C 1
ATOM 2134 O O . PRO A 1 268 ? -6.422 -66.414 -12.379 1.00 60.59 268 PRO A O 1
ATOM 2137 N N . PRO A 1 269 ? -6.666 -66.623 -10.152 1.00 52.03 269 PRO A N 1
ATOM 2138 C CA . PRO A 1 269 ? -6.115 -67.972 -10.116 1.00 52.03 269 PRO A CA 1
ATOM 2139 C C . PRO A 1 269 ? -6.981 -68.903 -10.968 1.00 52.03 269 PRO A C 1
ATOM 2141 O O . PRO A 1 269 ? -8.172 -69.090 -10.707 1.00 52.03 269 PRO A O 1
ATOM 2144 N N . THR A 1 270 ? -6.381 -69.477 -12.009 1.00 56.50 270 THR A N 1
ATOM 2145 C CA . THR A 1 270 ? -7.013 -70.491 -12.848 1.00 56.50 270 THR A CA 1
ATOM 2146 C C . THR A 1 270 ? -7.259 -71.742 -12.008 1.00 56.50 270 THR A C 1
ATOM 2148 O O . THR A 1 270 ? -6.354 -72.312 -11.400 1.00 56.50 270 THR A O 1
ATOM 2151 N N . LYS A 1 271 ? -8.528 -72.150 -11.927 1.00 57.16 271 LYS A N 1
ATOM 2152 C CA . LYS A 1 271 ? -8.952 -73.371 -11.235 1.00 57.16 271 LYS A CA 1
ATOM 2153 C C . LYS A 1 271 ? -8.357 -74.585 -11.971 1.00 57.16 271 LYS A C 1
ATOM 2155 O O . LYS A 1 271 ? -8.480 -74.630 -13.195 1.00 57.16 271 LYS A O 1
ATOM 2160 N N . PRO A 1 272 ? -7.738 -75.560 -11.283 1.00 49.19 272 PRO A N 1
ATOM 2161 C CA . PRO A 1 272 ? -7.195 -76.741 -11.943 1.00 49.19 272 PRO A CA 1
ATOM 2162 C C . PRO A 1 272 ? -8.335 -77.613 -12.484 1.00 49.19 272 PRO A C 1
ATOM 2164 O O . PRO A 1 272 ? -9.215 -78.045 -11.739 1.00 49.19 272 PRO A O 1
ATOM 2167 N N . THR A 1 273 ? -8.322 -77.845 -13.793 1.00 56.31 273 THR A N 1
ATOM 2168 C CA . THR A 1 273 ? -9.236 -78.752 -14.490 1.00 56.31 273 THR A CA 1
ATOM 2169 C C . THR A 1 273 ? -8.868 -80.194 -14.138 1.00 56.31 273 THR A C 1
ATOM 2171 O O . THR A 1 273 ? -7.771 -80.650 -14.453 1.00 56.31 273 THR A O 1
ATOM 2174 N N . SER A 1 274 ? -9.771 -80.910 -13.470 1.00 49.16 274 SER A N 1
ATOM 2175 C CA . SER A 1 274 ? -9.654 -82.343 -13.193 1.00 49.16 274 SER A CA 1
ATOM 2176 C C . SER A 1 274 ? -9.784 -83.142 -14.492 1.00 49.16 274 SER A C 1
ATOM 2178 O O . SER A 1 274 ? -10.858 -83.167 -15.097 1.00 49.16 274 SER A O 1
ATOM 2180 N N . VAL A 1 275 ? -8.699 -83.787 -14.914 1.00 54.59 275 VAL A N 1
ATOM 2181 C CA . VAL A 1 275 ? -8.715 -84.810 -15.966 1.00 54.59 275 VAL A CA 1
ATOM 2182 C C . VAL A 1 275 ? -9.326 -86.076 -15.363 1.00 54.59 275 VAL A C 1
ATOM 2184 O O . VAL A 1 275 ? -8.912 -86.506 -14.290 1.00 54.59 275 VAL A O 1
ATOM 2187 N N . SER A 1 276 ? -10.360 -86.607 -16.014 1.00 48.38 276 SER A N 1
ATOM 2188 C CA . SER A 1 276 ? -10.965 -87.902 -15.698 1.00 48.38 276 SER A CA 1
ATOM 2189 C C . SER A 1 276 ? -10.396 -88.944 -16.654 1.00 48.38 276 SER A C 1
ATOM 2191 O O . SER A 1 276 ? -10.327 -88.703 -17.859 1.00 48.38 276 SER A O 1
ATOM 2193 N N . ASP A 1 277 ? -9.953 -90.055 -16.075 1.00 45.16 277 ASP A N 1
ATOM 2194 C CA . ASP A 1 277 ? -9.373 -91.207 -16.756 1.00 45.16 277 ASP A CA 1
ATOM 2195 C C . ASP A 1 277 ? -10.391 -91.922 -17.658 1.00 45.16 277 ASP A C 1
ATOM 2197 O O . ASP A 1 277 ? -11.570 -92.068 -17.316 1.00 45.16 277 ASP A O 1
ATOM 2201 N N . SER A 1 278 ? -9.904 -92.429 -18.789 1.00 47.16 278 SER A N 1
ATOM 2202 C CA . SER A 1 278 ? -10.422 -93.603 -19.503 1.00 47.16 278 SER A CA 1
ATOM 2203 C C . SER A 1 278 ? -9.274 -94.270 -20.249 1.00 47.16 278 SER A C 1
ATOM 2205 O O . SER A 1 278 ? -8.487 -93.527 -20.878 1.00 47.16 278 SER A O 1
#

Sequence (278 aa):
MAPSILSQFSFQLRSRHALLLLNSACGTPRSLYSTRHATGRENQTQNVTPYGSAVTRLRVPVPEKSQRLARGEGIGGGPEGRMFQLRRTLSALFDEERIELAWQEATEARLYAERLIQEAIQSSVEQDNVALVKLWLDAPSDQIVKLKDLPVSFNPAILELAMFWLQKPHLIEKLFKVFVPRYRFYNRAYTSLHRLPRPHYPSPLAANHNGFGILEMHGNPWPSVRGPGYGPNAEPFKDKYLINVLVTAARKAAASRSTTTQQSDHVPPTKPTSVSDS

InterPro domains:
  IPR000456 Large ribosomal subunit protein bL17 [PF01196] (86-197)
  IPR000456 Large ribosomal subunit protein bL17 [PTHR14413] (75-264)
  IPR036373 Large ribosomal subunit protein bL17 superfamily [G3DSA:3.90.1030.10] (64-204)
  IPR036373 Large ribosomal subunit protein bL17 superfamily [SSF64263] (86-223)

pLDDT: mean 74.99, std 22.13, range [25.58, 97.75]